Protein AF-A0A7S3XP83-F1 (afdb_monomer)

Nearest PDB structures (foldseek):
  8dgg-assembly1_A  TM=3.188E-01  e=5.715E+00  Mus musculus
  7qyd-assembly1_B  TM=2.711E-01  e=7.475E+00  Bacillus thuringiensis serovar jegathesan
  7qyd-assembly1_A  TM=2.224E-01  e=5.416E+00  Bacillus thuringiensis serovar jegathesan
  3fc0-assembly1_B  TM=2.063E-01  e=4.369E+00  Mus musculus

Solvent-accessible surface area (backbone atoms only — not comparable to full-atom values): 15362 Å² total; per-residue (Å²): 107,56,50,74,54,95,73,68,72,91,65,68,87,57,93,69,51,81,40,68,64,43,79,37,54,46,30,93,85,54,74,32,63,71,41,44,35,36,45,33,49,67,47,51,48,42,31,40,30,39,36,35,35,34,33,20,29,81,61,14,15,37,30,31,48,42,42,58,20,76,35,91,90,60,44,38,63,71,34,33,43,37,38,36,33,59,46,42,78,42,66,54,53,12,55,35,39,78,43,63,77,52,27,43,34,36,38,18,59,63,13,55,79,70,72,37,54,46,8,33,42,32,55,64,49,43,40,53,50,39,98,56,28,43,79,43,55,68,45,38,57,46,12,24,40,20,35,59,88,37,47,65,37,33,38,36,42,25,67,62,29,49,77,85,60,60,85,42,42,36,38,38,34,34,96,50,29,56,44,76,39,64,52,41,82,74,70,71,45,32,36,66,42,64,41,48,44,67,40,61,33,42,38,44,55,87,60,98,71,52,75,78,42,73,41,78,46,77,53,53,69,69,67,57,66,67,68,71,61,96,69,41,78,44,78,43,73,74,71,88,78,68,93,63,82,84,84,44,58,53,97,85,39,79,38,66,65,49,94,50,89,61,76,68,53,90,87,49,63,83,62,46,40,53,82,80,94,124

Foldseek 3Di:
DADDDPADDADDQDPDAPAEQAEFEADPVLPRAQAEHYEAHLYANHEHENYEYERQDDNGEDYEYDGCCVPPVDNRQFQHEHEYENYHYHNGQAHYDYDPVQAHKYFYQPCNRPVAHRKIKGADDQQLCPPQKDFDPRNHNRIIIGHNQFGWWKKWKAPWDDCVCQQWWKWKHFPRGIDTFTFDPPHGTGTIHTGTWPGAIEIETPDLDDIPDIDMDIHDPCVVVVSPDLTDYHYDYDHDDPVDPDFFDDPNHTDDEDPDQDADDSPDPPRHGYDHPD

Radius of gyration: 19.8 Å; Cα contacts (8 Å, |Δi|>4): 683; chains: 1; bounding box: 46×38×57 Å

Mean predicted aligned error: 5.97 Å

Structure (mmCIF, N/CA/C/O backbone):
data_AF-A0A7S3XP83-F1
#
_entry.id   AF-A0A7S3XP83-F1
#
loop_
_atom_site.group_PDB
_atom_site.id
_atom_site.type_symbol
_atom_site.label_atom_id
_atom_site.label_alt_id
_atom_site.label_comp_id
_atom_site.label_asym_id
_atom_site.label_entity_id
_atom_site.label_seq_id
_atom_site.pdbx_PDB_ins_code
_atom_site.Cartn_x
_atom_site.Cartn_y
_atom_site.Cartn_z
_atom_site.occupancy
_atom_site.B_iso_or_equiv
_atom_site.auth_seq_id
_atom_site.auth_comp_id
_atom_site.auth_asym_id
_atom_site.auth_atom_id
_atom_site.pdbx_PDB_model_num
ATOM 1 N N . VAL A 1 1 ? 8.779 10.167 -23.540 1.00 54.81 1 VAL A N 1
ATOM 2 C CA . VAL A 1 1 ? 7.360 10.599 -23.416 1.00 54.81 1 VAL A CA 1
ATOM 3 C C . VAL A 1 1 ? 6.699 9.640 -22.437 1.00 54.81 1 VAL A C 1
ATOM 5 O O . VAL A 1 1 ? 7.144 8.502 -22.391 1.00 54.81 1 VAL A O 1
ATOM 8 N N . GLY A 1 2 ? 5.778 10.105 -21.592 1.00 66.06 2 GLY A N 1
ATOM 9 C CA . GLY A 1 2 ? 5.105 9.268 -20.591 1.00 66.06 2 GLY A CA 1
ATOM 10 C C . GLY A 1 2 ? 3.644 9.050 -20.955 1.00 66.06 2 GLY A C 1
ATOM 11 O O . GLY A 1 2 ? 3.062 9.910 -21.615 1.00 66.06 2 GLY A O 1
ATOM 12 N N . THR A 1 3 ? 3.071 7.928 -20.528 1.00 77.00 3 THR A N 1
ATOM 13 C CA . THR A 1 3 ? 1.630 7.665 -20.654 1.00 77.00 3 THR A CA 1
ATOM 14 C C . THR A 1 3 ? 0.958 7.917 -19.313 1.00 77.00 3 THR A C 1
ATOM 16 O O . THR A 1 3 ? 1.455 7.457 -18.285 1.00 77.00 3 THR A O 1
ATOM 19 N N . PHE A 1 4 ? -0.135 8.677 -19.322 1.00 74.88 4 PHE A N 1
ATOM 20 C CA . PHE A 1 4 ? -0.867 9.080 -18.125 1.00 74.88 4 PHE A CA 1
ATOM 21 C C . PHE A 1 4 ? -2.379 8.996 -18.352 1.00 74.88 4 PHE A C 1
ATOM 23 O O . PHE A 1 4 ? -2.842 8.973 -19.493 1.00 74.88 4 PHE A O 1
ATOM 30 N N . TRP A 1 5 ? -3.135 8.973 -17.258 1.00 70.75 5 TRP A N 1
ATOM 31 C CA . TRP A 1 5 ? -4.592 8.840 -17.258 1.00 70.75 5 TRP A CA 1
ATOM 32 C C . TRP A 1 5 ? -5.260 10.187 -17.020 1.00 70.75 5 TRP A C 1
ATOM 34 O O . TRP A 1 5 ? -4.906 10.884 -16.077 1.00 70.75 5 TRP A O 1
ATOM 44 N N . ILE A 1 6 ? -6.243 10.566 -17.833 1.00 65.38 6 ILE A N 1
ATOM 45 C CA . ILE A 1 6 ? -7.019 11.788 -17.560 1.00 65.38 6 ILE A CA 1
ATOM 46 C C . ILE A 1 6 ? -7.966 11.529 -16.382 1.00 65.38 6 ILE A C 1
ATOM 48 O O . ILE A 1 6 ? -7.987 12.302 -15.429 1.00 65.38 6 ILE A O 1
ATOM 52 N N . LYS A 1 7 ? -8.677 10.401 -16.439 1.00 67.06 7 LYS A N 1
ATOM 53 C CA . LYS A 1 7 ? -9.452 9.775 -15.369 1.00 67.06 7 LYS A CA 1
ATOM 54 C C . LYS A 1 7 ? -9.833 8.386 -15.874 1.00 67.06 7 LYS A C 1
ATOM 56 O O . LYS A 1 7 ? -10.277 8.283 -17.016 1.00 67.06 7 LYS A O 1
ATOM 61 N N . LEU A 1 8 ? -9.601 7.349 -15.082 1.00 66.56 8 LEU A N 1
ATOM 62 C CA . LEU A 1 8 ? -10.150 6.033 -15.382 1.00 66.56 8 LEU A CA 1
ATOM 63 C C . LEU A 1 8 ? -11.512 5.966 -14.690 1.00 66.56 8 LEU A C 1
ATOM 65 O O . LEU A 1 8 ? -11.619 6.341 -13.521 1.00 66.56 8 LEU A O 1
ATOM 69 N N . GLU A 1 9 ? -12.562 5.659 -15.445 1.00 67.38 9 GLU A N 1
ATOM 70 C CA . GLU A 1 9 ? -13.863 5.363 -14.844 1.00 67.38 9 GLU A CA 1
ATOM 71 C C . GLU A 1 9 ? -13.810 3.941 -14.294 1.00 67.38 9 GLU A C 1
ATOM 73 O O . GLU A 1 9 ? -13.088 3.126 -14.854 1.00 67.38 9 GLU A O 1
ATOM 78 N N . LYS A 1 10 ? -14.550 3.698 -13.204 1.00 75.50 10 LYS A N 1
ATOM 79 C CA . LYS A 1 10 ? -14.564 2.454 -12.426 1.00 75.50 10 LYS A CA 1
ATOM 80 C C . LYS A 1 10 ? -14.160 1.222 -13.245 1.00 75.50 10 LYS A C 1
ATOM 82 O O . LYS A 1 10 ? -14.907 0.823 -14.138 1.00 75.50 10 LYS A O 1
ATOM 87 N N . GLU A 1 11 ? -13.053 0.597 -12.873 1.00 80.75 11 GLU A N 1
ATOM 88 C CA . GLU A 1 11 ? -12.614 -0.653 -13.486 1.00 80.75 11 GLU A CA 1
ATOM 89 C C . GLU A 1 11 ? -13.209 -1.877 -12.789 1.00 80.75 11 GLU A C 1
ATOM 91 O O . GLU A 1 11 ? -13.447 -1.891 -11.578 1.00 80.75 11 GLU A O 1
ATOM 96 N N . ASP A 1 12 ? -13.441 -2.930 -13.569 1.00 86.19 12 ASP A N 1
ATOM 97 C CA . ASP A 1 12 ? -13.807 -4.241 -13.043 1.00 86.19 12 ASP A CA 1
ATOM 98 C C . ASP A 1 12 ? -12.542 -5.053 -12.736 1.00 86.19 12 ASP A C 1
ATOM 100 O O . ASP A 1 12 ? -11.525 -4.979 -13.436 1.00 86.19 12 ASP A O 1
ATOM 104 N N . PHE A 1 13 ? -12.601 -5.904 -11.709 1.00 88.19 13 PHE A N 1
ATOM 105 C CA . PHE A 1 13 ? -11.502 -6.819 -11.423 1.00 88.19 13 PHE A CA 1
ATOM 106 C C . PHE A 1 13 ? -11.405 -7.915 -12.490 1.00 88.19 13 PHE A C 1
ATOM 108 O O . PHE A 1 13 ? -12.060 -8.956 -12.416 1.00 88.19 13 PHE A O 1
ATOM 115 N N . LEU A 1 14 ? -10.549 -7.687 -13.486 1.00 89.00 14 LEU A N 1
ATOM 116 C CA . LEU A 1 14 ? -10.306 -8.611 -14.594 1.00 89.00 14 LEU A CA 1
ATOM 117 C C . LEU A 1 14 ? -8.855 -9.100 -14.616 1.00 89.00 14 LEU A C 1
ATOM 119 O O . LEU A 1 14 ? -7.950 -8.447 -14.100 1.00 89.00 14 LEU A O 1
ATOM 123 N N . TRP A 1 15 ? -8.623 -10.261 -15.227 1.00 90.62 15 TRP A N 1
ATOM 124 C CA . TRP A 1 15 ? -7.274 -10.779 -15.516 1.00 90.62 15 TRP A CA 1
ATOM 125 C C . TRP A 1 15 ? -6.783 -10.409 -16.913 1.00 90.62 15 TRP A C 1
ATOM 127 O O . TRP A 1 15 ? -5.687 -10.801 -17.309 1.00 90.62 15 TRP A O 1
ATOM 137 N N . ASP A 1 16 ? -7.572 -9.625 -17.641 1.00 93.06 16 ASP A N 1
ATOM 138 C CA . ASP A 1 16 ? -7.157 -9.039 -18.901 1.00 93.06 16 ASP A CA 1
ATOM 139 C C . ASP A 1 16 ? -6.366 -7.753 -18.618 1.00 93.06 16 ASP A C 1
ATOM 141 O O . ASP A 1 16 ? -6.838 -6.872 -17.894 1.00 93.06 16 ASP A O 1
ATOM 145 N N . PRO A 1 17 ? -5.130 -7.636 -19.126 1.00 93.75 17 PRO A N 1
ATOM 146 C CA . PRO A 1 17 ? -4.312 -6.469 -18.862 1.00 93.75 17 PRO A CA 1
ATOM 147 C C . PRO A 1 17 ? -4.803 -5.256 -19.651 1.00 93.75 17 PRO A C 1
ATOM 149 O O . PRO A 1 17 ? -5.023 -5.319 -20.859 1.00 93.75 17 PRO A O 1
ATOM 152 N N . HIS A 1 18 ? -4.857 -4.116 -18.970 1.00 92.31 18 HIS A N 1
ATOM 153 C CA . HIS A 1 18 ? -5.172 -2.810 -19.543 1.00 92.31 18 HIS A CA 1
ATOM 154 C C . HIS A 1 18 ? -4.060 -2.347 -20.497 1.00 92.31 18 HIS A C 1
ATOM 156 O O . HIS A 1 18 ? -4.316 -1.682 -21.497 1.00 92.31 18 HIS A O 1
ATOM 162 N N . TYR A 1 19 ? -2.810 -2.723 -20.202 1.00 92.19 19 TYR A N 1
ATOM 163 C CA . TYR A 1 19 ? -1.677 -2.585 -21.116 1.00 92.19 19 TYR A CA 1
ATOM 164 C C . TYR A 1 19 ? -1.004 -3.930 -21.328 1.00 92.19 19 TYR A C 1
ATOM 166 O O . TYR A 1 19 ? -0.553 -4.550 -20.370 1.00 92.19 19 TYR A O 1
ATOM 174 N N . LEU A 1 20 ? -0.860 -4.337 -22.588 1.00 96.25 20 LEU A N 1
ATOM 175 C CA . LEU A 1 20 ? -0.229 -5.595 -22.970 1.00 96.25 20 LEU A CA 1
ATOM 176 C C . LEU A 1 20 ? 0.958 -5.346 -23.906 1.00 96.25 20 LEU A C 1
ATOM 178 O O . LEU A 1 20 ? 0.801 -4.725 -24.954 1.00 96.25 20 LEU A O 1
ATOM 182 N N . ASN A 1 21 ? 2.130 -5.886 -23.563 1.00 96.94 21 ASN A N 1
ATOM 183 C CA . ASN A 1 21 ? 3.339 -5.875 -24.400 1.00 96.94 21 ASN A CA 1
ATOM 184 C C . ASN A 1 21 ? 3.801 -4.466 -24.835 1.00 96.94 21 ASN A C 1
ATOM 186 O O . ASN A 1 21 ? 4.271 -4.269 -25.957 1.00 96.94 21 ASN A O 1
ATOM 190 N N . GLY A 1 22 ? 3.656 -3.472 -23.953 1.00 95.19 22 GLY A N 1
ATOM 191 C CA . GLY A 1 22 ? 4.052 -2.088 -24.221 1.00 95.19 22 GLY A CA 1
ATOM 192 C C . GLY A 1 22 ? 5.568 -1.865 -24.166 1.00 95.19 22 GLY A C 1
ATOM 193 O O . GLY A 1 22 ? 6.258 -2.434 -23.320 1.00 95.19 22 GLY A O 1
ATOM 194 N N . LEU A 1 23 ? 6.085 -0.988 -25.031 1.00 95.06 23 LEU A N 1
ATOM 195 C CA . LEU A 1 23 ? 7.466 -0.497 -24.988 1.00 95.06 23 LEU A CA 1
ATOM 196 C C . LEU A 1 23 ? 7.477 0.998 -24.655 1.00 95.06 23 LEU A C 1
ATOM 198 O O . LEU A 1 23 ? 6.989 1.822 -25.427 1.00 95.06 23 LEU A O 1
ATOM 202 N N . PHE A 1 24 ? 8.096 1.343 -23.533 1.00 93.56 24 PHE A N 1
ATOM 203 C CA . PHE A 1 24 ? 8.250 2.705 -23.044 1.00 93.56 24 PHE A CA 1
ATOM 204 C C . PHE A 1 24 ? 9.721 3.102 -23.139 1.00 93.56 24 PHE A C 1
ATOM 206 O O . PHE A 1 24 ? 10.596 2.456 -22.557 1.00 93.56 24 PHE A O 1
ATOM 213 N N . VAL A 1 25 ? 10.002 4.164 -23.892 1.00 91.75 25 VAL A N 1
ATOM 214 C CA . VAL A 1 25 ? 11.367 4.640 -24.143 1.00 91.75 25 VAL A CA 1
ATOM 215 C C . VAL A 1 25 ? 11.538 6.034 -23.539 1.00 91.75 25 VAL A C 1
ATOM 217 O O . VAL A 1 25 ? 10.859 6.997 -23.920 1.00 91.75 25 VAL A O 1
ATOM 220 N N . GLY A 1 26 ? 12.441 6.118 -22.563 1.00 87.69 26 GLY A N 1
ATOM 221 C CA . GLY A 1 26 ? 12.925 7.348 -21.952 1.00 87.69 26 GLY A CA 1
ATOM 222 C C . GLY A 1 26 ? 13.945 8.065 -22.841 1.00 87.69 26 GLY A C 1
ATOM 223 O O . GLY A 1 26 ? 13.931 7.913 -24.063 1.00 87.69 26 GLY A O 1
ATOM 224 N N . SER A 1 27 ? 14.809 8.902 -22.258 1.00 82.00 27 SER A N 1
ATOM 225 C CA . SER A 1 27 ? 15.743 9.688 -23.078 1.00 82.00 27 SER A CA 1
ATOM 226 C C . SER A 1 27 ? 17.009 8.915 -23.410 1.00 82.00 27 SER A C 1
ATOM 228 O O . SER A 1 27 ? 17.672 8.393 -22.520 1.00 82.00 27 SER A O 1
ATOM 230 N N . LEU A 1 28 ? 17.391 8.914 -24.687 1.00 74.06 28 LEU A N 1
ATOM 231 C CA . LEU A 1 28 ? 18.625 8.279 -25.160 1.00 74.06 28 LEU A CA 1
ATOM 232 C C . LEU A 1 28 ? 19.893 9.016 -24.696 1.00 74.06 28 LEU A C 1
ATOM 234 O O . LEU A 1 28 ? 20.951 8.405 -24.605 1.00 74.06 28 LEU A O 1
ATOM 238 N N . ASP A 1 29 ? 19.786 10.313 -24.400 1.00 74.88 29 ASP A N 1
ATOM 239 C CA . ASP A 1 29 ? 20.888 11.173 -23.946 1.00 74.88 29 ASP A CA 1
ATOM 240 C C . ASP A 1 29 ? 20.933 11.358 -22.414 1.00 74.88 29 ASP A C 1
ATOM 242 O O . ASP A 1 29 ? 21.738 12.134 -21.907 1.00 74.88 29 ASP A O 1
ATOM 246 N N . GLY A 1 30 ? 20.052 10.677 -21.667 1.00 62.62 30 GLY A N 1
ATOM 247 C CA . GLY A 1 30 ? 19.950 10.802 -20.208 1.00 62.62 30 GLY A CA 1
ATOM 248 C C . GLY A 1 30 ? 19.277 12.086 -19.699 1.00 62.62 30 GLY A C 1
ATOM 249 O O . GLY A 1 30 ? 19.221 12.301 -18.492 1.00 62.62 30 GLY A O 1
ATOM 250 N N . SER A 1 31 ? 18.716 12.930 -20.574 1.00 65.81 31 SER A N 1
ATOM 251 C CA . SER A 1 31 ? 18.088 14.210 -20.196 1.00 65.81 31 SER A CA 1
ATOM 252 C C . SER A 1 31 ? 16.620 14.115 -19.745 1.00 65.81 31 SER A C 1
ATOM 254 O O . SER A 1 31 ? 15.974 15.144 -19.543 1.00 65.81 31 SER A O 1
ATOM 256 N N . ALA A 1 32 ? 16.058 12.910 -19.564 1.00 61.44 32 ALA A N 1
ATOM 257 C CA . ALA A 1 32 ? 14.657 12.694 -19.159 1.00 61.44 32 ALA A CA 1
ATOM 258 C C . ALA A 1 32 ? 14.389 13.036 -17.679 1.00 61.44 32 ALA A C 1
ATOM 260 O O . ALA A 1 32 ? 13.760 12.266 -16.954 1.00 61.44 32 ALA A O 1
ATOM 261 N N . THR A 1 33 ? 14.820 14.207 -17.220 1.00 65.06 33 THR A N 1
ATOM 262 C CA . THR A 1 33 ? 14.593 14.655 -15.849 1.00 65.06 33 THR A CA 1
ATOM 263 C C . THR A 1 33 ? 13.095 14.703 -15.533 1.00 65.06 33 THR A C 1
ATOM 265 O O . THR A 1 33 ? 12.281 15.210 -16.306 1.00 65.06 33 THR A O 1
ATOM 268 N N . GLY A 1 34 ? 12.713 14.098 -14.407 1.00 67.56 34 GLY A N 1
ATOM 269 C CA . GLY A 1 34 ? 11.347 14.107 -13.883 1.00 67.56 34 GLY A CA 1
ATOM 270 C C . GLY A 1 34 ? 10.290 13.350 -14.697 1.00 67.56 34 GLY A C 1
ATOM 271 O O . GLY A 1 34 ? 9.114 13.447 -14.354 1.00 67.56 34 GLY A O 1
ATOM 272 N N . ARG A 1 35 ? 10.654 12.604 -15.751 1.00 86.12 35 ARG A N 1
ATOM 273 C CA . ARG A 1 35 ? 9.676 11.881 -16.583 1.00 86.12 35 ARG A CA 1
ATOM 274 C C . ARG A 1 35 ? 9.322 10.515 -16.000 1.00 86.12 35 ARG A C 1
ATOM 276 O O . ARG A 1 35 ? 10.200 9.791 -15.541 1.00 86.12 35 ARG A O 1
ATOM 283 N N . ILE A 1 36 ? 8.050 10.148 -16.099 1.00 91.00 36 ILE A N 1
ATOM 284 C CA . ILE A 1 36 ? 7.531 8.823 -15.742 1.00 91.00 36 ILE A CA 1
ATOM 285 C C . ILE A 1 36 ? 7.135 8.089 -17.021 1.00 91.00 36 ILE A C 1
ATOM 287 O O . ILE A 1 36 ? 6.610 8.712 -17.948 1.00 91.00 36 ILE A O 1
ATOM 291 N N . GLY A 1 37 ? 7.456 6.800 -17.118 1.00 92.81 37 GLY A N 1
ATOM 292 C CA . GLY A 1 37 ? 7.130 5.993 -18.292 1.00 92.81 37 GLY A CA 1
ATOM 293 C C . GLY A 1 37 ? 5.648 5.682 -18.372 1.00 92.81 37 GLY A C 1
ATOM 294 O O . GLY A 1 37 ? 4.996 6.018 -19.364 1.00 92.81 37 GLY A O 1
ATOM 295 N N . LEU A 1 38 ? 5.130 5.111 -17.295 1.00 93.69 38 LEU A N 1
ATOM 296 C CA . LEU A 1 38 ? 3.730 4.773 -17.143 1.00 93.69 38 LEU A CA 1
ATOM 297 C C . LEU A 1 38 ? 3.255 5.170 -15.749 1.00 93.69 38 LEU A C 1
ATOM 299 O O . LEU A 1 38 ? 3.878 4.829 -14.743 1.00 93.69 38 LEU A O 1
ATOM 303 N N . TRP A 1 39 ? 2.148 5.894 -15.723 1.00 91.25 39 TRP A N 1
ATOM 304 C CA . TRP A 1 39 ? 1.438 6.212 -14.500 1.00 91.25 39 TRP A CA 1
ATOM 305 C C . TRP A 1 39 ? 0.345 5.184 -14.208 1.00 91.25 39 TRP A C 1
ATOM 307 O O . TRP A 1 39 ? -0.342 4.745 -15.128 1.00 91.25 39 TRP A O 1
ATOM 317 N N . GLY A 1 40 ? 0.141 4.863 -12.934 1.00 89.81 40 GLY A N 1
ATOM 318 C CA . GLY A 1 40 ? -1.056 4.193 -12.435 1.00 89.81 40 GLY A CA 1
ATOM 319 C C . GLY A 1 40 ? -2.269 5.138 -12.448 1.00 89.81 40 GLY A C 1
ATOM 320 O O . GLY A 1 40 ? -2.100 6.356 -12.284 1.00 89.81 40 GLY A O 1
ATOM 321 N N . PRO A 1 41 ? -3.479 4.618 -12.706 1.00 89.00 41 PRO A N 1
ATOM 322 C CA . PRO A 1 41 ? -4.713 5.399 -12.665 1.00 89.00 41 PRO A CA 1
ATOM 323 C C . PRO A 1 41 ? -5.149 5.680 -11.222 1.00 89.00 41 PRO A C 1
ATOM 325 O O . PRO A 1 41 ? -4.653 5.070 -10.288 1.00 89.00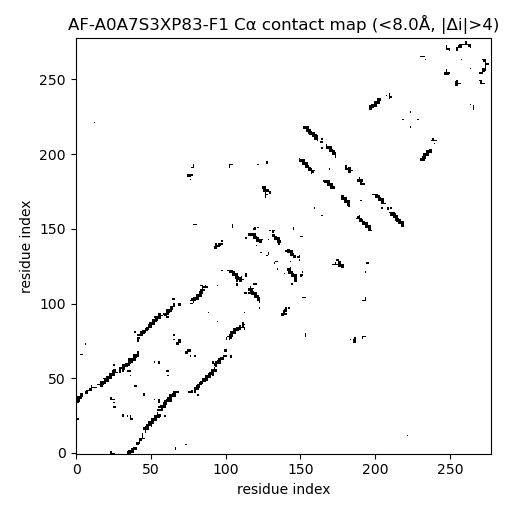 41 PRO A O 1
ATOM 328 N N . GLN A 1 42 ? -6.121 6.568 -11.034 1.00 86.69 42 GLN A N 1
ATOM 329 C CA . GLN A 1 42 ? -6.726 6.831 -9.720 1.00 86.69 42 GLN A CA 1
ATOM 330 C C . GLN A 1 42 ? -7.776 5.772 -9.339 1.00 86.69 42 GLN A C 1
ATOM 332 O O . GLN A 1 42 ? -8.837 6.121 -8.832 1.00 86.69 42 GLN A O 1
ATOM 337 N N . ASP A 1 43 ? -7.562 4.506 -9.685 1.00 87.12 43 ASP A N 1
ATOM 338 C CA . ASP A 1 43 ? -8.578 3.474 -9.482 1.00 87.12 43 ASP A CA 1
ATOM 339 C C . ASP A 1 43 ? -7.970 2.104 -9.192 1.00 87.12 43 ASP A C 1
ATOM 341 O O . ASP A 1 43 ? -6.804 1.838 -9.505 1.00 87.12 43 ASP A O 1
ATOM 345 N N . GLU A 1 44 ? -8.767 1.265 -8.539 1.00 89.50 44 GLU A N 1
ATOM 346 C CA . GLU A 1 44 ? -8.417 -0.106 -8.197 1.00 89.50 44 GLU A CA 1
ATOM 347 C C . GLU A 1 44 ? -8.325 -0.992 -9.445 1.00 89.50 44 GLU A C 1
ATOM 349 O O . GLU A 1 44 ? -8.740 -0.644 -10.548 1.00 89.50 44 GLU A O 1
ATOM 354 N N . PHE A 1 45 ? -7.742 -2.174 -9.264 1.00 92.12 45 PHE A N 1
ATOM 355 C CA . PHE A 1 45 ? -7.745 -3.260 -10.250 1.00 92.12 45 PHE A CA 1
ATOM 356 C C . PHE A 1 45 ? -6.987 -3.007 -11.556 1.00 92.12 45 PHE A C 1
ATOM 358 O O . PHE A 1 45 ? -6.963 -3.890 -12.419 1.00 92.12 45 PHE A O 1
ATOM 365 N N . TYR A 1 46 ? -6.273 -1.893 -11.693 1.00 93.12 46 TYR A N 1
ATOM 366 C CA . TYR A 1 46 ? -5.388 -1.691 -12.832 1.00 93.12 46 TYR A CA 1
ATOM 367 C C . TYR A 1 46 ? -4.406 -2.861 -13.003 1.00 93.12 46 TYR A C 1
ATOM 369 O O . TYR A 1 46 ? -3.837 -3.367 -12.032 1.00 93.12 46 TYR A O 1
ATOM 377 N N . TYR A 1 47 ? -4.195 -3.291 -14.250 1.00 94.94 47 TYR A N 1
ATOM 378 C CA . TYR A 1 47 ? -3.289 -4.390 -14.579 1.00 94.94 47 TYR A CA 1
ATOM 379 C C . TYR A 1 47 ? -2.461 -4.096 -15.835 1.00 94.94 47 TYR A C 1
ATOM 381 O O . TYR A 1 47 ? -3.016 -3.905 -16.919 1.00 94.94 47 TYR A O 1
ATOM 389 N N . GLY A 1 48 ? -1.132 -4.087 -15.705 1.00 96.00 48 GLY A N 1
ATOM 390 C CA . GLY A 1 48 ? -0.185 -3.963 -16.816 1.00 96.00 48 GLY A CA 1
ATOM 391 C C . GLY A 1 48 ? 0.678 -5.214 -16.994 1.00 96.00 48 GLY A C 1
ATOM 392 O O . GLY A 1 48 ? 1.261 -5.712 -16.041 1.00 96.00 48 GLY A O 1
ATOM 393 N N . SER A 1 49 ? 0.816 -5.703 -18.224 1.00 98.19 49 SER A N 1
ATOM 394 C CA . SER A 1 49 ? 1.451 -6.990 -18.509 1.00 98.19 49 SER A CA 1
ATOM 395 C C . SER A 1 49 ? 2.435 -6.917 -19.675 1.00 98.19 49 SER A C 1
ATOM 397 O O . SER A 1 49 ? 2.124 -6.398 -20.750 1.00 98.19 49 SER A O 1
ATOM 399 N N . GLY A 1 50 ? 3.639 -7.463 -19.501 1.00 98.06 50 GLY A N 1
ATOM 400 C CA . GLY A 1 50 ? 4.635 -7.544 -20.578 1.00 98.06 50 GLY A CA 1
ATOM 401 C C . GLY A 1 50 ? 5.294 -6.205 -20.925 1.00 98.06 50 GLY A C 1
ATOM 402 O O . GLY A 1 50 ? 5.702 -5.993 -22.068 1.00 98.06 50 GLY A O 1
ATOM 403 N N . LEU A 1 51 ? 5.360 -5.272 -19.975 1.00 98.12 51 LEU A N 1
ATOM 404 C CA . LEU A 1 51 ? 5.814 -3.904 -20.232 1.00 98.12 51 LEU A CA 1
ATOM 405 C C . LEU A 1 51 ? 7.341 -3.796 -20.171 1.00 98.12 51 LEU A C 1
ATOM 407 O O . LEU A 1 51 ? 7.981 -4.249 -19.224 1.00 98.12 51 LEU A O 1
ATOM 411 N N . THR A 1 52 ? 7.939 -3.161 -21.177 1.00 97.94 52 THR A N 1
ATOM 412 C CA . THR A 1 52 ? 9.388 -2.943 -21.263 1.00 97.94 52 THR A CA 1
ATOM 413 C C . THR A 1 52 ? 9.716 -1.462 -21.135 1.00 97.94 52 THR A C 1
ATOM 415 O O . THR A 1 52 ? 9.230 -0.652 -21.920 1.00 97.94 52 THR A O 1
ATOM 418 N N . PHE A 1 53 ? 10.588 -1.114 -20.191 1.00 96.56 5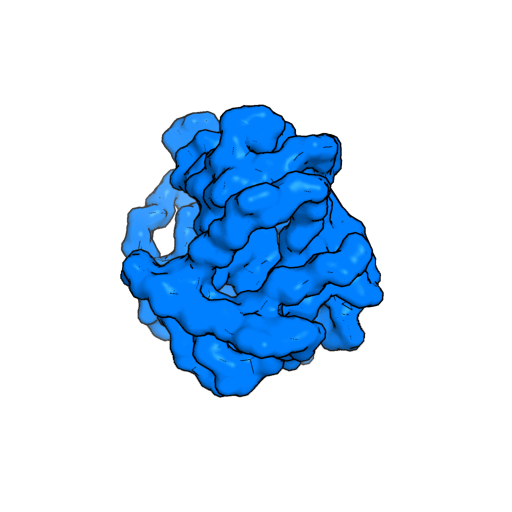3 PHE A N 1
ATOM 419 C CA . PHE A 1 53 ? 11.062 0.247 -19.946 1.00 96.56 53 PHE A CA 1
ATOM 420 C C . PHE A 1 53 ? 12.540 0.369 -20.300 1.00 96.56 53 PHE A C 1
ATOM 422 O O . PHE A 1 53 ? 13.368 -0.402 -19.809 1.00 96.56 53 PHE A O 1
ATOM 429 N N . VAL A 1 54 ? 12.875 1.349 -21.140 1.00 94.69 54 VAL A N 1
ATOM 430 C CA . VAL A 1 54 ? 14.234 1.559 -21.652 1.00 94.69 54 VAL A CA 1
ATOM 431 C C . VAL A 1 54 ? 14.682 2.998 -21.409 1.00 94.69 54 VAL A C 1
ATOM 433 O O . VAL A 1 54 ? 13.978 3.922 -21.804 1.00 94.69 54 VAL A O 1
ATOM 436 N N . ASN A 1 55 ? 15.868 3.198 -20.827 1.00 93.00 55 ASN A N 1
ATOM 437 C CA . ASN A 1 55 ? 16.518 4.507 -20.643 1.00 93.00 55 ASN A CA 1
ATOM 438 C C . ASN A 1 55 ? 15.746 5.501 -19.748 1.00 93.00 55 ASN A C 1
ATOM 440 O O . ASN A 1 55 ? 15.561 6.670 -20.099 1.00 93.00 55 ASN A O 1
ATOM 444 N N . TYR A 1 56 ? 15.311 5.044 -18.571 1.00 92.44 56 TYR A N 1
ATOM 445 C CA . TYR A 1 56 ? 14.756 5.901 -17.512 1.00 92.44 56 TYR A CA 1
ATOM 446 C C . TYR A 1 56 ? 15.813 6.140 -16.430 1.00 92.44 56 TYR A C 1
ATOM 448 O O . TYR A 1 56 ? 15.828 5.463 -15.402 1.00 92.44 56 TYR A O 1
ATOM 456 N N . THR A 1 57 ? 16.707 7.095 -16.680 1.00 89.88 57 THR A N 1
ATOM 457 C CA . THR A 1 57 ? 17.864 7.402 -15.824 1.00 89.88 57 THR A CA 1
ATOM 458 C C . THR A 1 57 ? 17.749 8.758 -15.120 1.00 89.88 57 THR A C 1
ATOM 460 O O . THR A 1 57 ? 16.873 9.577 -15.424 1.00 89.88 57 THR A O 1
ATOM 463 N N . GLY A 1 58 ? 18.621 9.001 -14.141 1.00 87.25 58 GLY A N 1
ATOM 464 C CA . GLY A 1 58 ? 18.647 10.231 -13.354 1.00 87.25 58 GLY A CA 1
ATOM 465 C C . GLY A 1 58 ? 17.385 10.391 -12.504 1.00 87.25 58 GLY A C 1
ATOM 466 O O . GLY A 1 58 ? 17.060 9.537 -11.687 1.00 87.25 58 GLY A O 1
ATOM 467 N N . SER A 1 59 ? 16.652 11.494 -12.689 1.00 86.50 59 SER A N 1
ATOM 468 C CA . SER A 1 59 ? 15.395 11.748 -11.967 1.00 86.50 59 SER A CA 1
ATOM 469 C C . SER A 1 59 ? 14.143 11.225 -12.684 1.00 86.50 59 SER A C 1
ATOM 471 O O . SER A 1 59 ? 13.027 11.560 -12.277 1.00 86.50 59 SER A O 1
ATOM 473 N N . ALA A 1 60 ? 14.292 10.416 -13.737 1.00 90.88 60 ALA A N 1
ATOM 474 C CA . ALA A 1 60 ? 13.182 9.708 -14.375 1.00 90.88 60 ALA A CA 1
ATOM 475 C C . ALA A 1 60 ? 12.681 8.534 -13.509 1.00 90.88 60 ALA A C 1
ATOM 477 O O . ALA A 1 60 ? 13.277 8.193 -12.484 1.00 90.88 60 ALA A O 1
ATOM 478 N N . SER A 1 61 ? 11.569 7.909 -13.891 1.00 93.81 61 SER A N 1
ATOM 479 C CA . SER A 1 61 ? 11.165 6.605 -13.361 1.00 93.81 61 SER A CA 1
ATOM 480 C C . SER A 1 61 ? 10.364 5.807 -14.383 1.00 93.81 61 SER A C 1
ATOM 482 O O . SER A 1 61 ? 9.673 6.390 -15.218 1.00 93.81 61 SER A O 1
ATOM 484 N N . ALA A 1 62 ? 10.463 4.480 -14.339 1.00 95.75 62 ALA A N 1
ATOM 485 C CA . ALA A 1 62 ? 9.669 3.614 -15.203 1.00 95.75 62 ALA A CA 1
ATOM 486 C C . ALA A 1 62 ? 8.176 3.685 -14.846 1.00 95.75 62 ALA A C 1
ATOM 488 O O . ALA A 1 62 ? 7.357 4.022 -15.703 1.00 95.75 62 ALA A O 1
ATOM 489 N N . LEU A 1 63 ? 7.851 3.435 -13.578 1.00 95.75 63 LEU A N 1
ATOM 490 C CA . LEU A 1 63 ? 6.495 3.410 -13.046 1.00 95.75 63 LEU A CA 1
ATOM 491 C C . LEU A 1 63 ? 6.319 4.489 -11.975 1.00 95.75 63 LEU A C 1
ATOM 493 O O . LEU A 1 63 ? 7.239 4.798 -11.218 1.00 95.75 63 LEU A O 1
ATOM 497 N N . ALA A 1 64 ? 5.118 5.030 -11.884 1.00 93.62 64 ALA A N 1
ATOM 498 C CA . ALA A 1 64 ? 4.647 5.747 -10.709 1.00 93.62 64 ALA A CA 1
ATOM 499 C C . ALA A 1 64 ? 3.151 5.507 -10.569 1.00 93.62 64 ALA A C 1
ATOM 501 O O . ALA A 1 64 ? 2.490 5.160 -11.547 1.00 93.62 64 ALA A O 1
ATOM 502 N N . GLY A 1 65 ? 2.622 5.707 -9.376 1.00 89.00 65 GLY A N 1
ATOM 503 C CA . GLY A 1 65 ? 1.200 5.556 -9.114 1.00 89.00 65 GLY A CA 1
ATOM 504 C C . GLY A 1 65 ? 0.454 6.878 -9.015 1.00 89.00 65 GLY A C 1
ATOM 505 O O . GLY A 1 65 ? 1.055 7.952 -9.124 1.00 89.00 65 GLY A O 1
ATOM 506 N N . CYS A 1 66 ? -0.859 6.769 -8.834 1.00 80.12 66 CYS A N 1
ATOM 507 C CA . CYS A 1 66 ? -1.747 7.855 -8.448 1.00 80.12 66 CYS A CA 1
ATOM 508 C C . CYS A 1 66 ? -1.645 9.122 -9.325 1.00 80.12 66 CYS A C 1
ATOM 510 O O . CYS A 1 66 ? -1.372 10.234 -8.849 1.00 80.12 66 CYS A O 1
ATOM 512 N N . ASN A 1 67 ? -1.855 8.987 -10.643 1.00 82.88 67 ASN A N 1
ATOM 513 C CA . ASN A 1 67 ? -1.806 10.150 -11.533 1.00 82.88 67 ASN A CA 1
ATOM 514 C C . ASN A 1 67 ? -2.834 11.215 -11.128 1.00 82.88 67 ASN A C 1
ATOM 516 O O . ASN A 1 67 ? -4.014 10.912 -11.025 1.00 82.88 67 ASN A O 1
ATOM 520 N N . ASN A 1 68 ? -2.427 12.479 -10.974 1.00 78.69 68 ASN A N 1
ATOM 521 C CA . ASN A 1 68 ? -3.304 13.598 -10.588 1.00 78.69 68 ASN A CA 1
ATOM 522 C C . ASN A 1 68 ? -4.059 13.433 -9.252 1.00 78.69 68 ASN A C 1
ATOM 524 O O . ASN A 1 68 ? -4.991 14.197 -8.994 1.00 78.69 68 ASN A O 1
ATOM 528 N N . CYS A 1 69 ? -3.653 12.512 -8.376 1.00 78.62 69 CYS A N 1
ATOM 529 C CA . CYS A 1 69 ? -4.297 12.330 -7.070 1.00 78.62 69 CYS A CA 1
ATOM 530 C C . CYS A 1 69 ? -4.208 13.567 -6.164 1.00 78.62 69 CYS A C 1
ATOM 532 O O . CYS A 1 69 ? -5.069 13.797 -5.320 1.00 78.62 69 CYS A O 1
ATOM 534 N N . ALA A 1 70 ? -3.202 14.417 -6.397 1.00 74.81 70 ALA A N 1
ATOM 535 C CA . ALA A 1 70 ? -3.036 15.722 -5.755 1.00 74.81 70 ALA A CA 1
ATOM 536 C C . ALA A 1 70 ? -3.822 16.872 -6.408 1.00 74.81 70 ALA A C 1
ATOM 538 O O . ALA A 1 70 ? -3.714 18.015 -5.964 1.00 74.81 70 ALA A O 1
ATOM 539 N N . SER A 1 71 ? -4.567 16.622 -7.488 1.00 78.19 71 SER A N 1
ATOM 540 C CA . SER A 1 71 ? -5.291 17.686 -8.186 1.00 78.19 71 SER A CA 1
ATOM 541 C C . SER A 1 71 ? -6.506 18.149 -7.381 1.00 78.19 71 SER A C 1
ATOM 543 O O . SER A 1 71 ? -7.179 17.355 -6.735 1.00 78.19 71 SER A O 1
ATOM 545 N N . PHE A 1 72 ? -6.825 19.445 -7.428 1.00 73.06 72 PHE A N 1
ATOM 546 C CA . PHE A 1 72 ? -8.021 19.966 -6.759 1.00 73.06 72 PHE A CA 1
ATOM 547 C C . PHE A 1 72 ? -9.326 19.552 -7.451 1.00 73.06 72 PHE A C 1
ATOM 549 O O . PHE A 1 72 ? -10.350 19.466 -6.773 1.00 73.06 72 PHE A O 1
ATOM 556 N N . GLU A 1 73 ? -9.276 19.319 -8.767 1.00 72.00 73 GLU A N 1
ATOM 557 C CA . GLU A 1 73 ? -10.429 19.029 -9.634 1.00 72.00 73 GLU A CA 1
ATOM 558 C C . GLU A 1 73 ? -10.822 17.545 -9.627 1.00 72.00 73 GLU A C 1
ATOM 560 O O . GLU A 1 73 ? -12.002 17.210 -9.739 1.00 72.00 73 GLU A O 1
ATOM 565 N N . HIS A 1 74 ? -9.842 16.648 -9.488 1.00 71.12 74 HIS A N 1
ATOM 566 C CA . HIS A 1 74 ? -10.015 15.1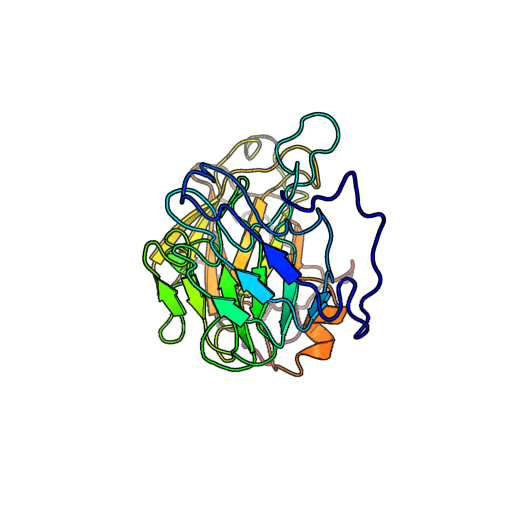94 -9.529 1.00 71.12 74 HIS A CA 1
ATOM 567 C C . HIS A 1 74 ? -9.239 14.549 -8.374 1.00 71.12 74 HIS A C 1
ATOM 569 O O . HIS A 1 74 ? -8.414 13.661 -8.580 1.00 71.12 74 HIS A O 1
ATOM 575 N N . LYS A 1 75 ? -9.441 15.073 -7.158 1.00 73.94 75 LYS A N 1
ATOM 576 C CA . LYS A 1 75 ? -8.782 14.583 -5.944 1.00 73.94 75 LYS A CA 1
ATOM 577 C C . LYS A 1 75 ? -9.342 13.200 -5.605 1.00 73.94 75 LYS A C 1
ATOM 579 O O . LYS A 1 75 ? -10.497 13.086 -5.212 1.00 73.94 75 LYS A O 1
ATOM 584 N N . ASN A 1 76 ? -8.525 12.175 -5.790 1.00 78.12 76 ASN A N 1
ATOM 585 C CA . ASN A 1 76 ? -8.778 10.799 -5.378 1.00 78.12 76 ASN A CA 1
ATOM 586 C C . ASN A 1 76 ? -7.455 10.309 -4.800 1.00 78.12 76 ASN A C 1
ATOM 588 O O . ASN A 1 76 ? -6.447 10.341 -5.494 1.00 78.12 76 ASN A O 1
ATOM 592 N N . GLN A 1 77 ? -7.420 10.021 -3.508 1.00 73.31 77 GLN A N 1
ATOM 593 C CA . GLN A 1 77 ? -6.183 9.950 -2.725 1.00 73.31 77 GLN A CA 1
ATOM 594 C C . GLN A 1 77 ? -5.913 8.540 -2.210 1.00 73.31 77 GLN A C 1
ATOM 596 O O . GLN A 1 77 ? -5.087 8.328 -1.318 1.00 73.31 77 GLN A O 1
ATOM 601 N N . GLY A 1 78 ? -6.640 7.573 -2.755 1.00 72.69 78 GLY A N 1
ATOM 602 C CA . GLY A 1 78 ? -6.628 6.226 -2.252 1.00 72.69 78 GLY A CA 1
ATOM 603 C C . GLY A 1 78 ? -5.356 5.461 -2.580 1.00 72.69 78 GLY A C 1
ATOM 604 O O . GLY A 1 78 ? -4.701 5.678 -3.586 1.00 72.69 78 GLY A O 1
ATOM 605 N N . GLY A 1 79 ? -5.025 4.517 -1.711 1.00 85.69 79 GLY A N 1
ATOM 606 C CA . GLY A 1 79 ? -3.957 3.547 -1.889 1.00 85.69 79 GLY A CA 1
ATOM 607 C C . GLY A 1 79 ? -4.437 2.380 -2.720 1.00 85.69 79 GLY A C 1
ATOM 608 O O . GLY A 1 79 ? -4.719 1.313 -2.175 1.00 85.69 79 GLY A O 1
ATOM 609 N N . GLN A 1 80 ? -4.591 2.632 -4.018 1.00 90.19 80 GLN A N 1
ATOM 610 C CA . GLN A 1 80 ? -5.096 1.640 -4.957 1.00 90.19 80 GLN A CA 1
ATOM 611 C C . GLN A 1 80 ? -4.075 0.529 -5.197 1.00 90.19 80 GLN A C 1
ATOM 613 O O . GLN A 1 80 ? -2.863 0.738 -5.088 1.00 90.19 80 GLN A O 1
ATOM 618 N N . THR A 1 81 ? -4.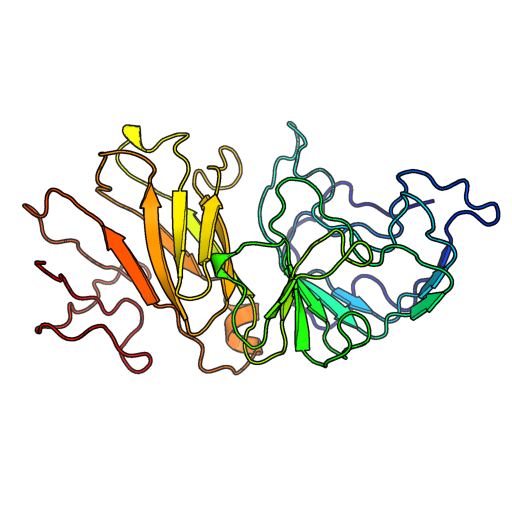567 -0.655 -5.553 1.00 94.38 81 THR A N 1
ATOM 619 C CA . THR A 1 81 ? -3.737 -1.815 -5.862 1.00 94.38 81 THR A CA 1
ATOM 620 C C . THR A 1 81 ? -3.553 -1.970 -7.369 1.00 94.38 81 THR A C 1
ATOM 622 O O . THR A 1 81 ? -4.477 -2.322 -8.103 1.00 94.38 81 THR A O 1
ATOM 625 N N . TYR A 1 82 ? -2.325 -1.771 -7.840 1.00 94.69 82 TYR A N 1
ATOM 626 C CA . TYR A 1 82 ? -1.937 -1.965 -9.234 1.00 94.69 82 TYR A CA 1
ATOM 627 C C . TYR A 1 82 ? -1.229 -3.297 -9.419 1.00 94.69 82 TYR A C 1
ATOM 629 O O . TYR A 1 82 ? -0.259 -3.592 -8.726 1.00 94.69 82 TYR A O 1
ATOM 637 N N . ARG A 1 83 ? -1.659 -4.079 -10.402 1.00 96.12 83 ARG A N 1
ATOM 638 C CA . ARG A 1 83 ? -1.069 -5.378 -10.725 1.00 96.12 83 ARG A CA 1
ATOM 639 C C . ARG A 1 83 ? -0.104 -5.247 -11.891 1.00 96.12 83 ARG A C 1
ATOM 641 O O . ARG A 1 83 ? -0.401 -4.566 -12.876 1.00 96.12 83 ARG A O 1
ATOM 648 N N . TYR A 1 84 ? 1.023 -5.944 -11.808 1.00 97.75 84 TYR A N 1
ATOM 649 C CA . TYR A 1 84 ? 1.966 -6.048 -12.912 1.00 97.75 84 TYR A CA 1
ATOM 650 C C . TYR A 1 84 ? 2.544 -7.451 -13.055 1.00 97.75 84 TYR A C 1
ATOM 652 O O . TYR A 1 84 ? 2.767 -8.141 -12.064 1.00 97.75 84 TYR A O 1
ATOM 660 N N . ASP A 1 85 ? 2.827 -7.845 -14.294 1.00 98.31 85 ASP A N 1
ATOM 661 C CA . ASP A 1 85 ? 3.641 -9.020 -14.600 1.00 98.31 85 ASP A CA 1
ATOM 662 C C . ASP A 1 85 ? 4.522 -8.782 -15.841 1.00 98.31 85 ASP A C 1
ATOM 664 O O . ASP A 1 85 ? 4.341 -7.831 -16.619 1.00 98.31 85 ASP A O 1
ATOM 668 N N . ARG A 1 86 ? 5.494 -9.673 -16.042 1.00 98.25 86 ARG A N 1
ATOM 669 C CA . ARG A 1 86 ? 6.350 -9.754 -17.231 1.00 98.25 86 ARG A CA 1
ATOM 670 C C . ARG A 1 86 ? 7.068 -8.439 -17.550 1.00 98.25 86 ARG A C 1
ATOM 672 O O . ARG A 1 86 ? 7.293 -8.113 -18.720 1.00 98.25 86 ARG A O 1
ATOM 679 N N . LEU A 1 87 ? 7.444 -7.687 -16.517 1.00 98.62 87 LEU A N 1
ATOM 680 C CA . LEU A 1 87 ? 8.148 -6.420 -16.655 1.00 98.62 87 LEU A CA 1
ATOM 681 C C . LEU A 1 87 ? 9.599 -6.627 -17.097 1.00 98.62 87 LEU A C 1
ATOM 683 O O . LEU A 1 87 ? 10.275 -7.584 -16.713 1.00 98.62 87 LEU A O 1
ATOM 687 N N . LYS A 1 88 ? 10.110 -5.690 -17.897 1.00 98.44 88 LYS A N 1
ATOM 688 C CA . LYS A 1 88 ? 11.516 -5.652 -18.316 1.00 98.44 88 LYS A CA 1
ATOM 689 C C . LYS A 1 88 ? 12.079 -4.249 -18.162 1.00 98.44 88 LYS A C 1
ATOM 691 O O . LYS A 1 88 ? 11.475 -3.279 -18.610 1.00 98.44 88 LYS A O 1
ATOM 696 N N . PHE A 1 89 ? 13.274 -4.154 -17.589 1.00 97.69 89 PHE A N 1
ATOM 697 C CA . PHE A 1 89 ? 13.961 -2.887 -17.350 1.00 97.69 89 PHE A CA 1
ATOM 698 C C . PHE A 1 89 ? 15.338 -2.906 -18.010 1.00 97.69 89 PHE A C 1
ATOM 700 O O . PHE A 1 89 ? 16.164 -3.765 -17.706 1.00 97.69 89 PHE A O 1
ATOM 707 N N . VAL A 1 90 ? 15.594 -1.951 -18.903 1.00 96.12 90 VAL A N 1
ATOM 708 C CA . VAL A 1 90 ? 16.878 -1.777 -19.592 1.00 96.12 90 VAL A CA 1
ATOM 709 C C . VAL A 1 90 ? 17.369 -0.360 -19.328 1.00 96.12 90 VAL A C 1
ATOM 711 O O . VAL A 1 90 ? 16.755 0.595 -19.794 1.00 96.12 90 VAL A O 1
ATOM 714 N N . ASN A 1 91 ? 18.474 -0.217 -18.592 1.00 93.50 91 ASN A N 1
ATOM 715 C CA . ASN A 1 91 ? 19.022 1.090 -18.211 1.00 93.50 91 ASN A CA 1
ATOM 716 C C . ASN A 1 91 ? 17.977 1.971 -17.486 1.00 93.50 91 ASN A C 1
ATOM 718 O O . ASN A 1 91 ? 17.494 2.976 -18.012 1.00 93.50 91 ASN A O 1
ATOM 722 N N . VAL A 1 92 ? 17.560 1.521 -16.300 1.00 94.25 92 VAL A N 1
ATOM 723 C CA . VAL A 1 92 ? 16.544 2.178 -15.467 1.00 94.25 92 VAL A CA 1
ATOM 724 C C . VAL A 1 92 ? 17.103 2.357 -14.060 1.00 94.25 92 VAL A C 1
ATOM 726 O O . VAL A 1 92 ? 17.322 1.366 -13.366 1.00 94.25 92 VAL A O 1
ATOM 729 N N . ASP A 1 93 ? 17.287 3.607 -13.636 1.00 93.38 93 ASP A N 1
ATOM 730 C CA . ASP A 1 93 ? 17.850 3.936 -12.316 1.00 93.38 93 ASP A CA 1
ATOM 731 C C . ASP A 1 93 ? 16.794 3.868 -11.205 1.00 93.38 93 ASP A C 1
ATOM 733 O O . ASP A 1 93 ? 17.122 3.653 -10.039 1.00 93.38 93 ASP A O 1
ATOM 737 N N . ARG A 1 94 ? 15.515 4.035 -11.569 1.00 95.12 94 ARG A N 1
ATOM 738 C CA . ARG A 1 94 ? 14.375 3.976 -10.650 1.00 95.12 94 ARG A CA 1
ATOM 739 C C . ARG A 1 94 ? 13.168 3.308 -11.297 1.00 95.12 94 ARG A C 1
ATOM 741 O O . ARG A 1 94 ? 12.564 3.845 -12.229 1.00 95.12 94 ARG A O 1
ATOM 748 N N . ARG A 1 95 ? 12.798 2.138 -10.782 1.00 97.00 95 ARG A N 1
ATOM 749 C CA . ARG A 1 95 ? 11.683 1.323 -11.280 1.00 97.00 95 ARG A CA 1
ATOM 750 C C . ARG A 1 95 ? 10.337 1.866 -10.845 1.00 97.00 95 ARG A C 1
ATOM 752 O O . ARG A 1 95 ? 9.430 1.886 -11.666 1.00 97.00 95 ARG A O 1
ATOM 759 N N . TYR A 1 96 ? 10.240 2.329 -9.604 1.00 96.00 96 TYR A N 1
ATOM 760 C CA . TYR A 1 96 ? 9.021 2.921 -9.074 1.00 96.00 96 TYR A CA 1
ATOM 761 C C . TYR A 1 96 ? 9.325 4.237 -8.367 1.00 96.00 96 TYR A C 1
ATOM 763 O O . TYR A 1 96 ? 10.318 4.333 -7.644 1.00 96.00 96 TYR A O 1
ATOM 771 N N . ARG A 1 97 ? 8.476 5.238 -8.587 1.00 93.94 97 ARG A N 1
ATOM 772 C CA . ARG A 1 97 ? 8.508 6.530 -7.903 1.00 93.94 97 ARG A CA 1
ATOM 773 C C . ARG A 1 97 ? 7.219 6.734 -7.125 1.00 93.94 97 ARG A C 1
ATOM 775 O O . ARG A 1 97 ? 6.137 6.558 -7.684 1.00 93.94 97 ARG A O 1
ATOM 782 N N . TRP A 1 98 ? 7.345 7.191 -5.884 1.00 92.12 98 TRP A N 1
ATOM 783 C CA . TRP A 1 98 ? 6.184 7.557 -5.091 1.00 92.12 98 TRP A CA 1
ATOM 784 C C . TRP A 1 98 ? 5.782 8.993 -5.372 1.00 92.12 98 TRP A C 1
ATOM 786 O O . TRP A 1 98 ? 6.607 9.903 -5.493 1.00 92.12 98 TRP A O 1
ATOM 796 N N . MET A 1 99 ? 4.481 9.178 -5.493 1.00 87.25 99 MET A N 1
ATOM 797 C CA . MET A 1 99 ? 3.862 10.478 -5.633 1.00 87.25 99 MET A CA 1
ATOM 798 C C . MET A 1 99 ? 2.903 10.645 -4.473 1.00 87.25 99 MET A C 1
ATOM 800 O O . MET A 1 99 ? 2.342 9.668 -3.979 1.00 87.25 99 MET A O 1
ATOM 804 N N . TRP A 1 100 ? 2.724 11.887 -4.038 1.00 84.19 100 TRP A N 1
ATOM 805 C CA . TRP A 1 100 ? 1.693 12.193 -3.061 1.00 84.19 100 TRP A CA 1
ATOM 806 C C . TRP A 1 100 ? 0.335 11.682 -3.579 1.00 84.19 100 TRP A C 1
ATOM 808 O O . TRP A 1 100 ? 0.025 11.939 -4.748 1.00 84.19 100 TRP A O 1
ATOM 818 N N . PRO A 1 101 ? -0.451 10.957 -2.762 1.00 86.25 101 PRO A N 1
ATOM 819 C CA . PRO A 1 101 ? -0.412 10.894 -1.292 1.00 86.25 101 PRO A CA 1
ATOM 820 C C . PRO A 1 101 ? 0.447 9.779 -0.669 1.00 86.25 101 PRO A C 1
ATOM 822 O O . PRO A 1 101 ? 0.380 9.586 0.538 1.00 86.25 101 PRO A O 1
ATOM 825 N N . TYR A 1 102 ? 1.297 9.098 -1.443 1.00 90.69 102 TYR A N 1
ATOM 826 C CA . TYR A 1 102 ? 2.187 8.029 -0.968 1.00 90.69 102 TYR A CA 1
ATOM 827 C C . TYR A 1 102 ? 1.418 6.862 -0.345 1.00 90.69 102 TYR A C 1
ATOM 829 O O . TYR A 1 102 ? 1.721 6.467 0.775 1.00 90.69 102 TYR A O 1
ATOM 837 N N . LYS A 1 103 ? 0.430 6.298 -1.056 1.00 91.56 103 LYS A N 1
ATOM 838 C CA . LYS A 1 103 ? -0.435 5.235 -0.506 1.00 91.56 103 LYS A CA 1
ATOM 839 C C . LYS A 1 103 ? -0.631 4.014 -1.410 1.00 91.56 103 LYS A C 1
ATOM 841 O O . LYS A 1 103 ? -1.203 3.038 -0.950 1.00 91.56 103 LYS A O 1
ATOM 846 N N . ASP A 1 104 ? -0.172 4.027 -2.658 1.00 92.88 104 ASP A N 1
ATOM 847 C CA . ASP A 1 104 ? -0.471 2.939 -3.604 1.00 92.88 104 ASP A CA 1
ATOM 848 C C . ASP A 1 104 ? 0.196 1.610 -3.232 1.00 92.88 104 ASP A C 1
ATOM 850 O O . ASP A 1 104 ? 1.274 1.568 -2.632 1.00 92.88 104 ASP A O 1
ATOM 854 N N . ILE A 1 105 ? -0.418 0.515 -3.667 1.00 96.31 105 ILE A N 1
ATOM 855 C CA . ILE A 1 105 ? 0.087 -0.845 -3.502 1.00 96.31 105 ILE A CA 1
ATOM 856 C C . ILE A 1 105 ? 0.385 -1.410 -4.886 1.00 96.31 105 ILE A C 1
ATOM 858 O O . ILE A 1 105 ? -0.491 -1.522 -5.735 1.00 96.31 105 ILE A O 1
ATOM 862 N N . VAL A 1 106 ? 1.632 -1.793 -5.134 1.00 97.06 106 VAL A N 1
ATOM 863 C CA . VAL A 1 106 ? 2.028 -2.404 -6.404 1.00 97.06 106 VAL A CA 1
ATOM 864 C C . VAL A 1 106 ? 2.193 -3.893 -6.191 1.00 97.06 106 VAL A C 1
ATOM 866 O O . VAL A 1 106 ? 3.135 -4.312 -5.528 1.00 97.06 106 VAL A O 1
ATOM 869 N N . TRP A 1 107 ? 1.305 -4.694 -6.759 1.00 97.19 107 TRP A N 1
ATOM 870 C CA . TRP A 1 107 ? 1.366 -6.146 -6.722 1.00 97.19 107 TRP A CA 1
ATOM 871 C C . TRP A 1 107 ? 2.101 -6.687 -7.947 1.00 97.19 107 TRP A C 1
ATOM 873 O O . TRP A 1 107 ? 1.629 -6.601 -9.081 1.00 97.19 107 TRP A O 1
ATOM 883 N N . ASP A 1 108 ? 3.267 -7.271 -7.703 1.00 97.69 108 ASP A N 1
ATOM 884 C CA . ASP A 1 108 ? 4.052 -7.989 -8.694 1.00 97.69 108 ASP A CA 1
ATOM 885 C C . ASP A 1 108 ? 3.666 -9.470 -8.724 1.00 97.69 108 ASP A C 1
ATOM 887 O O . ASP A 1 108 ? 3.987 -10.239 -7.814 1.00 97.69 108 ASP A O 1
ATOM 891 N N . LEU A 1 109 ? 2.963 -9.873 -9.777 1.00 97.19 109 LEU A N 1
ATOM 892 C CA . LEU A 1 109 ? 2.376 -11.206 -9.891 1.00 97.19 109 LEU A CA 1
ATOM 893 C C . LEU A 1 109 ? 3.437 -12.289 -10.139 1.00 97.19 109 LEU A C 1
ATOM 895 O O . LEU A 1 109 ? 3.284 -13.416 -9.670 1.00 97.19 109 LEU A O 1
ATOM 899 N N . ASP A 1 110 ? 4.521 -11.967 -10.854 1.00 97.75 110 ASP A N 1
ATOM 900 C CA . ASP A 1 110 ? 5.492 -12.957 -11.344 1.00 97.75 110 ASP A CA 1
ATOM 901 C C . ASP A 1 110 ? 6.929 -12.754 -10.841 1.00 97.75 110 ASP A C 1
ATOM 903 O O . ASP A 1 110 ? 7.800 -13.585 -11.107 1.00 97.75 110 ASP A O 1
ATOM 907 N N . GLY A 1 111 ? 7.183 -11.693 -10.075 1.00 98.00 111 GLY A N 1
ATOM 908 C CA . GLY A 1 111 ? 8.495 -11.408 -9.498 1.00 98.00 111 GLY A CA 1
ATOM 909 C C . GLY A 1 111 ? 9.388 -10.554 -10.396 1.00 98.00 111 GLY A C 1
ATOM 910 O O . GLY A 1 111 ? 10.544 -10.304 -10.044 1.00 98.00 111 GLY A O 1
ATOM 911 N N . THR A 1 112 ? 8.910 -10.102 -11.557 1.00 98.38 112 THR A N 1
ATOM 912 C CA . THR A 1 112 ? 9.726 -9.291 -12.475 1.00 98.38 112 THR A CA 1
ATOM 913 C C . THR A 1 112 ? 10.020 -7.888 -11.950 1.00 98.38 112 THR A C 1
ATOM 915 O O . THR A 1 112 ? 11.024 -7.279 -12.344 1.00 98.38 112 THR A O 1
ATOM 918 N N . LEU A 1 113 ? 9.200 -7.381 -11.027 1.00 98.06 113 LEU A N 1
ATOM 919 C CA . LEU A 1 113 ? 9.447 -6.128 -10.324 1.00 98.06 113 LEU A CA 1
ATOM 920 C C . LEU A 1 113 ? 10.288 -6.367 -9.067 1.00 98.06 113 LEU A C 1
ATOM 922 O O . LEU A 1 113 ? 11.399 -5.858 -8.969 1.00 98.06 113 LEU A O 1
ATOM 926 N N . THR A 1 114 ? 9.775 -7.160 -8.135 1.00 97.81 114 THR A N 1
ATOM 927 C CA . THR A 1 114 ? 10.235 -7.336 -6.751 1.00 97.81 114 THR A CA 1
ATOM 928 C C . THR A 1 114 ? 11.319 -8.395 -6.580 1.00 97.81 114 THR A C 1
ATOM 930 O O . THR A 1 114 ? 12.013 -8.402 -5.567 1.00 97.81 114 THR A O 1
ATOM 933 N N . GLY A 1 115 ? 11.492 -9.284 -7.559 1.00 96.31 115 GLY A N 1
ATOM 934 C CA . GLY A 1 115 ? 12.370 -10.451 -7.464 1.00 96.31 115 GLY A CA 1
ATOM 935 C C . GLY A 1 115 ? 11.719 -11.694 -6.853 1.00 96.31 115 GLY A C 1
ATOM 936 O O . GLY A 1 115 ? 12.343 -12.755 -6.866 1.00 96.31 115 GLY A O 1
ATOM 937 N N . THR A 1 116 ? 10.483 -11.607 -6.353 1.00 95.75 116 THR A N 1
ATOM 938 C CA . THR A 1 116 ? 9.732 -12.756 -5.827 1.00 95.75 116 THR A CA 1
ATOM 939 C C . THR A 1 116 ? 8.294 -12.742 -6.344 1.00 95.75 116 THR A C 1
ATOM 941 O O . THR A 1 116 ? 7.656 -11.695 -6.268 1.00 95.75 116 THR A O 1
ATOM 944 N N . PRO A 1 117 ? 7.742 -13.870 -6.825 1.00 95.94 117 PRO A N 1
ATOM 945 C CA . PRO A 1 117 ? 6.341 -13.931 -7.234 1.00 95.94 117 PRO A CA 1
ATOM 946 C C . PRO A 1 117 ? 5.399 -13.524 -6.102 1.00 95.94 117 PRO A C 1
ATOM 948 O O . PRO A 1 117 ? 5.646 -13.860 -4.940 1.00 95.94 117 PRO A O 1
ATOM 951 N N . ASN A 1 118 ? 4.314 -12.835 -6.454 1.00 95.19 118 ASN A N 1
ATOM 952 C CA . ASN A 1 118 ? 3.359 -12.253 -5.510 1.00 95.19 118 ASN A CA 1
ATOM 953 C C . ASN A 1 118 ? 3.998 -11.321 -4.467 1.00 95.19 118 ASN A C 1
ATOM 955 O O . ASN A 1 118 ? 3.488 -11.188 -3.356 1.00 95.19 118 ASN A O 1
ATOM 959 N N . GLY A 1 119 ? 5.123 -10.695 -4.811 1.00 97.00 119 GLY A N 1
ATOM 960 C CA . GLY A 1 119 ? 5.693 -9.625 -4.008 1.00 97.00 119 GLY A CA 1
ATOM 961 C C . GLY A 1 119 ? 4.909 -8.327 -4.177 1.00 97.00 119 GLY A C 1
ATOM 962 O O . GLY A 1 119 ? 4.158 -8.147 -5.140 1.00 97.00 119 GLY A O 1
ATOM 963 N N . THR A 1 120 ? 5.121 -7.390 -3.262 1.00 97.81 120 THR A N 1
ATOM 964 C CA . THR A 1 120 ? 4.559 -6.044 -3.366 1.00 97.81 120 THR A CA 1
ATOM 965 C C . THR A 1 120 ? 5.614 -4.970 -3.227 1.00 97.81 120 THR A C 1
ATOM 967 O O . THR A 1 120 ? 6.646 -5.172 -2.590 1.00 97.81 120 THR A O 1
ATOM 970 N N . VAL A 1 121 ? 5.329 -3.806 -3.800 1.00 97.62 121 VAL A N 1
ATOM 971 C CA . VAL A 1 121 ? 6.050 -2.559 -3.550 1.00 97.62 121 VAL A CA 1
ATOM 972 C C . VAL A 1 121 ? 5.052 -1.555 -2.978 1.00 97.62 121 VAL A C 1
ATOM 974 O O . VAL A 1 121 ? 3.998 -1.339 -3.574 1.00 97.62 121 VAL A O 1
ATOM 977 N N . THR A 1 122 ? 5.375 -0.927 -1.852 1.00 97.44 122 THR A N 1
ATOM 978 C CA . THR A 1 122 ? 4.574 0.149 -1.243 1.00 97.44 122 THR A CA 1
ATOM 979 C C . THR A 1 122 ? 5.464 1.324 -0.844 1.00 97.44 122 THR A C 1
ATOM 981 O O . THR A 1 122 ? 6.686 1.170 -0.742 1.00 97.44 122 THR A O 1
ATOM 984 N N . PRO A 1 123 ? 4.890 2.501 -0.563 1.00 96.38 123 PRO A N 1
ATOM 985 C CA . PRO A 1 123 ? 5.561 3.535 0.208 1.00 96.38 123 PRO A CA 1
ATOM 986 C C . PRO A 1 123 ? 6.097 2.952 1.518 1.00 96.38 123 PRO A C 1
ATOM 988 O O . PRO A 1 123 ? 5.559 1.976 2.054 1.00 96.38 123 PRO A O 1
ATOM 991 N N . TYR A 1 124 ? 7.189 3.526 2.014 1.00 97.50 124 TYR A N 1
ATOM 992 C CA . TYR A 1 124 ? 7.757 3.087 3.278 1.00 97.50 124 TYR A CA 1
ATOM 993 C C . TYR A 1 124 ? 6.957 3.660 4.443 1.00 97.50 124 TYR A C 1
ATOM 995 O O . TYR A 1 124 ? 6.872 4.875 4.597 1.00 97.50 124 TYR A O 1
ATOM 1003 N N . TYR A 1 125 ? 6.447 2.748 5.263 1.00 97.75 125 TYR A N 1
ATOM 1004 C CA . TYR A 1 125 ? 5.887 3.014 6.577 1.00 97.75 125 TYR A CA 1
ATOM 1005 C C . TYR A 1 125 ? 6.566 2.078 7.574 1.00 97.75 125 TYR A C 1
ATOM 1007 O O . TYR A 1 125 ? 6.576 0.862 7.365 1.00 97.75 125 TYR A O 1
ATOM 1015 N N . ALA A 1 126 ? 7.139 2.612 8.649 1.00 98.00 126 ALA A N 1
ATOM 1016 C CA . ALA A 1 126 ? 7.938 1.843 9.598 1.00 98.00 126 ALA A CA 1
ATOM 1017 C C . ALA A 1 126 ? 7.117 0.750 10.303 1.00 98.00 126 ALA A C 1
ATOM 1019 O O . ALA A 1 126 ? 7.630 -0.337 10.556 1.00 98.00 126 ALA A O 1
ATOM 1020 N N . PHE A 1 127 ? 5.818 0.972 10.539 1.00 98.00 127 PHE A N 1
ATOM 1021 C CA . PHE A 1 127 ? 4.926 -0.061 11.085 1.00 98.00 127 PHE A CA 1
ATOM 1022 C C . PHE A 1 127 ? 4.690 -1.252 10.134 1.00 98.00 127 PHE A C 1
ATOM 1024 O O . PHE A 1 127 ? 4.084 -2.236 10.556 1.00 98.00 127 PHE A O 1
ATOM 1031 N N . ASN A 1 128 ? 5.149 -1.200 8.878 1.00 97.94 128 ASN A N 1
ATOM 1032 C CA . ASN A 1 128 ? 5.047 -2.299 7.912 1.00 97.94 128 ASN A CA 1
ATOM 1033 C C . ASN A 1 128 ? 6.371 -3.045 7.669 1.00 97.94 128 ASN A C 1
ATOM 1035 O O . ASN A 1 128 ? 6.377 -4.011 6.908 1.00 97.94 128 ASN A O 1
ATOM 1039 N N . GLU A 1 129 ? 7.491 -2.660 8.292 1.00 97.62 129 GLU A N 1
ATOM 1040 C CA . GLU A 1 129 ? 8.796 -3.316 8.088 1.00 97.62 129 GLU A CA 1
ATOM 1041 C C . GLU A 1 129 ? 8.926 -4.645 8.871 1.00 97.62 129 GLU A C 1
ATOM 1043 O O . GLU A 1 129 ? 9.790 -4.838 9.724 1.00 97.62 129 GLU A O 1
ATOM 1048 N N . PHE A 1 130 ? 8.017 -5.584 8.605 1.00 97.81 130 PHE A N 1
ATOM 1049 C CA . PHE A 1 130 ? 8.038 -6.944 9.153 1.00 97.81 130 PHE A CA 1
ATOM 1050 C C . PHE A 1 130 ? 9.147 -7.805 8.518 1.00 97.81 130 PHE A C 1
ATOM 1052 O O . PHE A 1 130 ? 9.677 -7.433 7.479 1.00 97.81 130 PHE A O 1
ATOM 1059 N N . PRO A 1 131 ? 9.487 -9.001 9.049 1.00 97.12 131 PRO A N 1
ATOM 1060 C CA . PRO A 1 131 ? 10.627 -9.791 8.557 1.00 97.12 131 PRO A CA 1
ATOM 1061 C C . PRO A 1 131 ? 10.636 -10.134 7.056 1.00 97.12 131 PRO A C 1
ATOM 1063 O O . PRO A 1 131 ? 11.703 -10.379 6.497 1.00 97.12 131 PRO A O 1
ATOM 1066 N N . GLY A 1 132 ? 9.471 -10.195 6.401 1.00 96.38 132 GLY A N 1
ATOM 1067 C CA . GLY A 1 132 ? 9.364 -10.405 4.951 1.00 96.38 132 GLY A CA 1
ATOM 1068 C C . GLY A 1 132 ? 9.235 -9.127 4.126 1.00 96.38 132 GLY A C 1
ATOM 1069 O O . GLY A 1 132 ? 9.024 -9.226 2.919 1.00 96.38 132 GLY A O 1
ATOM 1070 N N . CYS A 1 133 ? 9.363 -7.966 4.762 1.00 98.19 133 CYS A N 1
ATOM 1071 C CA . CYS A 1 133 ? 9.335 -6.639 4.175 1.00 98.19 133 CYS A CA 1
ATOM 1072 C C . CYS A 1 133 ? 10.675 -5.939 4.417 1.00 98.19 133 CYS A C 1
ATOM 1074 O O . CYS A 1 133 ? 11.235 -6.007 5.505 1.00 98.19 133 CYS A O 1
ATOM 1076 N N . SER A 1 134 ? 11.215 -5.257 3.411 1.00 97.50 134 SER A N 1
ATOM 1077 C CA . SER A 1 134 ? 12.488 -4.546 3.556 1.00 97.50 134 SER A CA 1
ATOM 1078 C C . SER A 1 134 ? 12.469 -3.208 2.849 1.00 97.50 134 SER A C 1
ATOM 1080 O O . SER A 1 134 ? 12.043 -3.105 1.687 1.00 97.50 134 SER A O 1
ATOM 1082 N N . LYS A 1 135 ? 12.950 -2.177 3.548 1.00 97.88 135 LYS A N 1
ATOM 1083 C CA . LYS A 1 135 ? 13.142 -0.862 2.952 1.00 97.88 135 LYS A CA 1
ATOM 1084 C C . LYS A 1 135 ? 14.145 -0.944 1.811 1.00 97.88 135 LYS A C 1
ATOM 1086 O O . LYS A 1 135 ? 15.233 -1.506 1.933 1.00 97.88 135 LYS A O 1
ATOM 1091 N N . GLN A 1 136 ? 13.773 -0.352 0.691 1.00 97.62 136 GLN A N 1
ATOM 1092 C CA . GLN A 1 136 ? 14.593 -0.288 -0.502 1.00 97.62 136 GLN A CA 1
ATOM 1093 C C . GLN A 1 136 ? 15.332 1.044 -0.595 1.00 97.62 136 GLN A C 1
ATOM 1095 O O . GLN A 1 136 ? 15.017 2.007 0.096 1.00 97.62 136 GLN A O 1
ATOM 1100 N N . GLY A 1 137 ? 16.336 1.101 -1.469 1.00 96.94 137 GLY A N 1
ATOM 1101 C CA . GLY A 1 137 ? 17.042 2.340 -1.789 1.00 96.94 137 GLY A CA 1
ATOM 1102 C C . GLY A 1 137 ? 16.387 3.132 -2.925 1.00 96.94 137 GLY A C 1
ATOM 1103 O O . GLY A 1 137 ? 15.198 3.007 -3.224 1.00 96.94 137 GLY A O 1
ATOM 1104 N N . PHE A 1 138 ? 17.213 3.911 -3.624 1.00 94.81 138 PHE A N 1
ATOM 1105 C CA . PHE A 1 138 ? 16.796 4.807 -4.709 1.00 94.81 138 PHE A CA 1
ATOM 1106 C C . PHE A 1 138 ? 16.011 4.122 -5.843 1.00 94.81 138 PHE A C 1
ATOM 1108 O O . PHE A 1 138 ? 15.113 4.736 -6.416 1.00 94.81 138 PHE A O 1
ATOM 1115 N N . LEU A 1 139 ? 16.292 2.844 -6.133 1.00 96.31 139 LEU A N 1
ATOM 1116 C CA . LEU A 1 139 ? 15.632 2.088 -7.206 1.00 96.31 139 LEU A CA 1
ATOM 1117 C C . LEU A 1 139 ? 14.098 2.043 -7.061 1.00 96.31 139 LEU A C 1
ATOM 1119 O O . LEU A 1 139 ? 13.396 1.959 -8.070 1.00 96.31 139 LEU A O 1
ATOM 1123 N N . TYR A 1 140 ? 13.594 2.135 -5.828 1.00 97.25 140 TYR A N 1
ATOM 1124 C CA . TYR A 1 140 ? 12.166 2.168 -5.492 1.00 97.25 140 TYR A CA 1
ATOM 1125 C C . TYR A 1 140 ? 11.807 3.399 -4.658 1.00 97.25 140 TYR A C 1
ATOM 1127 O O . TYR A 1 140 ? 10.888 3.347 -3.845 1.00 97.25 140 TYR A O 1
ATOM 1135 N N . ASP A 1 141 ? 12.568 4.486 -4.812 1.00 95.75 141 ASP A N 1
ATOM 1136 C CA . ASP A 1 141 ? 12.278 5.773 -4.173 1.00 95.75 141 ASP A CA 1
ATOM 1137 C C . ASP A 1 141 ? 12.135 5.671 -2.641 1.00 95.75 141 ASP A C 1
ATOM 1139 O O . ASP A 1 141 ? 11.296 6.322 -2.028 1.00 95.75 141 ASP A O 1
ATOM 1143 N N . ASN A 1 142 ? 12.965 4.824 -2.023 1.00 97.00 142 ASN A N 1
ATOM 1144 C CA . ASN A 1 142 ? 12.928 4.483 -0.597 1.00 97.00 142 ASN A CA 1
ATOM 1145 C C . ASN A 1 142 ? 11.643 3.796 -0.108 1.00 97.00 142 ASN A C 1
ATOM 1147 O O . ASN A 1 142 ? 11.346 3.865 1.082 1.00 97.00 142 ASN A O 1
ATOM 1151 N N . GLY A 1 143 ? 10.898 3.141 -1.002 1.00 97.44 143 GLY A N 1
ATOM 1152 C CA . GLY A 1 143 ? 9.732 2.328 -0.661 1.00 97.44 143 GLY A CA 1
ATOM 1153 C C . GLY A 1 143 ? 10.077 1.035 0.080 1.00 97.44 143 GLY A C 1
ATOM 1154 O O . GLY A 1 143 ? 11.226 0.773 0.437 1.00 97.44 143 GLY A O 1
ATOM 1155 N N . LEU A 1 144 ? 9.068 0.201 0.278 1.00 98.12 144 LEU A N 1
ATOM 1156 C CA . LEU A 1 144 ? 9.130 -1.078 0.967 1.00 98.12 144 LEU A CA 1
ATOM 1157 C C . LEU A 1 144 ? 8.782 -2.197 -0.019 1.00 98.12 144 LEU A C 1
ATOM 1159 O O . LEU A 1 144 ? 7.789 -2.094 -0.737 1.00 98.12 144 LEU A O 1
ATOM 1163 N N . ILE A 1 145 ? 9.596 -3.255 -0.063 1.00 98.44 145 ILE A N 1
ATOM 1164 C CA . ILE A 1 145 ? 9.255 -4.486 -0.790 1.00 98.44 145 ILE A CA 1
ATOM 1165 C C . ILE A 1 145 ? 8.902 -5.569 0.209 1.00 98.44 145 ILE A C 1
ATOM 1167 O O . ILE A 1 145 ? 9.727 -5.865 1.072 1.00 98.44 145 ILE A O 1
ATOM 1171 N N . CYS A 1 146 ? 7.731 -6.180 0.043 1.00 98.06 146 CYS A N 1
ATOM 1172 C CA . CYS A 1 146 ? 7.289 -7.333 0.819 1.00 98.06 146 CYS A CA 1
ATOM 1173 C C . CYS A 1 146 ? 7.165 -8.577 -0.063 1.00 98.06 146 CYS A C 1
ATOM 1175 O O . CYS A 1 146 ? 6.819 -8.488 -1.240 1.00 98.06 146 CYS A O 1
ATOM 1177 N N . ASN A 1 147 ? 7.443 -9.748 0.507 1.00 96.19 147 ASN A N 1
ATOM 1178 C CA . ASN A 1 147 ? 7.130 -11.026 -0.129 1.00 96.19 147 ASN A CA 1
ATOM 1179 C C . ASN A 1 147 ? 5.652 -11.416 0.082 1.00 96.19 147 ASN A C 1
ATOM 1181 O O . ASN A 1 147 ? 4.932 -10.790 0.859 1.00 96.19 147 ASN A O 1
ATOM 1185 N N . ALA A 1 148 ? 5.223 -12.501 -0.564 1.00 93.62 148 ALA A N 1
ATOM 1186 C CA . ALA A 1 148 ? 3.835 -12.969 -0.550 1.00 93.62 148 ALA A CA 1
ATOM 1187 C C . ALA A 1 148 ? 3.265 -13.339 0.835 1.00 93.62 148 ALA A C 1
ATOM 1189 O O . ALA A 1 148 ? 2.055 -13.471 0.969 1.00 93.62 148 ALA A O 1
ATOM 1190 N N . SER A 1 149 ? 4.100 -13.544 1.862 1.00 93.56 149 SER A N 1
ATOM 1191 C CA . SER A 1 149 ? 3.628 -13.815 3.230 1.00 93.56 149 SER A CA 1
ATOM 1192 C C . SER A 1 149 ? 3.219 -12.554 3.993 1.00 93.56 149 SER A C 1
ATOM 1194 O O . SER A 1 149 ? 2.577 -12.671 5.033 1.00 93.56 149 SER A O 1
ATOM 1196 N N . TYR A 1 150 ? 3.625 -11.377 3.515 1.00 95.38 150 TYR A N 1
ATOM 1197 C CA . TYR A 1 150 ? 3.417 -10.088 4.172 1.00 95.38 150 TYR A CA 1
ATOM 1198 C C . TYR A 1 150 ? 2.774 -9.107 3.195 1.00 95.38 150 TYR A C 1
ATOM 1200 O O . TYR A 1 150 ? 3.304 -8.027 2.939 1.00 95.38 150 TYR A O 1
ATOM 1208 N N . PHE A 1 151 ? 1.647 -9.496 2.603 1.00 94.94 151 PHE A N 1
ATOM 1209 C CA . PHE A 1 151 ? 1.027 -8.690 1.566 1.00 94.94 151 PHE A CA 1
ATOM 1210 C C . PHE A 1 151 ? 0.263 -7.491 2.171 1.00 94.94 151 PHE A C 1
ATOM 1212 O O . PHE A 1 151 ? -0.584 -7.666 3.052 1.00 94.94 151 PHE A O 1
ATOM 1219 N N . PRO A 1 152 ? 0.535 -6.252 1.732 1.00 95.81 152 PRO A N 1
ATOM 1220 C CA . PRO A 1 152 ? -0.198 -5.073 2.177 1.00 95.81 152 PRO A CA 1
ATOM 1221 C C . PRO A 1 152 ? -1.609 -5.003 1.589 1.00 95.81 152 PRO A C 1
ATOM 1223 O O . PRO A 1 152 ? -1.818 -5.223 0.400 1.00 95.81 152 PRO A O 1
ATOM 1226 N N . ARG A 1 153 ? -2.579 -4.626 2.416 1.00 95.31 153 ARG A N 1
ATOM 1227 C CA . ARG A 1 153 ? -3.959 -4.325 2.044 1.00 95.31 153 ARG A CA 1
ATOM 1228 C C . ARG A 1 153 ? -4.260 -2.857 2.271 1.00 95.31 153 ARG A C 1
ATOM 1230 O O . ARG A 1 153 ? -3.747 -2.240 3.197 1.00 95.31 153 ARG A O 1
ATOM 1237 N N . ARG A 1 154 ? -5.129 -2.301 1.438 1.00 94.62 154 ARG A N 1
ATOM 1238 C CA . ARG A 1 154 ? -5.682 -0.964 1.646 1.00 94.62 154 ARG A CA 1
ATOM 1239 C C . ARG A 1 154 ? -6.578 -0.981 2.888 1.00 94.62 154 ARG A C 1
ATOM 1241 O O . ARG A 1 154 ? -7.564 -1.710 2.902 1.00 94.62 154 ARG A O 1
ATOM 1248 N N . LEU A 1 155 ? -6.269 -0.175 3.898 1.00 95.56 155 LEU A N 1
ATOM 1249 C CA . LEU A 1 155 ? -7.137 0.072 5.048 1.00 95.56 155 LEU A CA 1
ATOM 1250 C C . LEU A 1 155 ? -7.626 1.519 5.012 1.00 95.56 155 LEU A C 1
ATOM 1252 O O . LEU A 1 155 ? -6.817 2.441 4.925 1.00 95.56 155 LEU A O 1
ATOM 1256 N N . GLN A 1 156 ? -8.940 1.700 5.093 1.00 94.62 156 GLN A N 1
ATOM 1257 C CA . GLN A 1 156 ? -9.585 2.996 5.303 1.00 94.62 156 GLN A CA 1
ATOM 1258 C C . GLN A 1 156 ? -10.154 3.066 6.715 1.00 94.62 156 GLN A C 1
ATOM 1260 O O . GLN A 1 156 ? -10.804 2.118 7.156 1.00 94.62 156 GLN A O 1
ATOM 1265 N N . VAL A 1 157 ? -9.945 4.202 7.371 1.00 94.38 157 VAL A N 1
ATOM 1266 C CA . VAL A 1 157 ? -10.561 4.587 8.644 1.00 94.38 157 VAL A CA 1
ATOM 1267 C C . VAL A 1 157 ? -11.341 5.868 8.383 1.00 94.38 157 VAL A C 1
ATOM 1269 O O . VAL A 1 157 ? -10.742 6.877 8.024 1.00 94.38 157 VAL A O 1
ATOM 1272 N N . TYR A 1 158 ? -12.664 5.825 8.474 1.00 93.56 158 TYR A N 1
ATOM 1273 C CA . TYR A 1 158 ? -13.542 6.920 8.045 1.00 93.56 158 TYR A CA 1
ATOM 1274 C C . TYR A 1 158 ? -14.856 6.917 8.820 1.00 93.56 158 TYR A C 1
ATOM 1276 O O . TYR A 1 158 ? -15.060 6.037 9.650 1.00 93.56 158 TYR A O 1
ATOM 1284 N N . GLY A 1 159 ? -15.743 7.882 8.550 1.00 91.06 159 GLY A N 1
ATOM 1285 C CA . GLY A 1 159 ? -16.995 8.015 9.308 1.00 91.06 159 GLY A CA 1
ATOM 1286 C C . GLY A 1 159 ? -16.691 8.193 10.792 1.00 91.06 159 GLY A C 1
ATOM 1287 O O . GLY A 1 159 ? -17.160 7.413 11.615 1.00 91.06 159 GLY A O 1
ATOM 1288 N N . VAL A 1 160 ? -15.771 9.117 11.075 1.00 89.62 160 VAL A N 1
ATOM 1289 C CA . VAL A 1 160 ? -15.196 9.310 12.401 1.00 89.62 160 VAL A CA 1
ATOM 1290 C C . VAL A 1 160 ? -15.946 10.411 13.125 1.00 89.62 160 VAL A C 1
ATOM 1292 O O . VAL A 1 160 ? -16.170 11.476 12.561 1.00 89.62 160 VAL A O 1
ATOM 1295 N N . GLU A 1 161 ? -16.293 10.133 14.373 1.00 90.38 161 GLU A N 1
ATOM 1296 C CA . GLU A 1 161 ? -16.827 11.095 15.330 1.00 90.38 161 GLU A CA 1
ATOM 1297 C C . GLU A 1 161 ? -15.933 11.083 16.580 1.00 90.38 161 GLU A C 1
ATOM 1299 O O . GLU A 1 161 ? -15.446 10.009 16.957 1.00 90.38 161 GLU A O 1
ATOM 1304 N N . PRO A 1 162 ? -15.721 12.223 17.254 1.00 91.25 162 PRO A N 1
ATOM 1305 C CA . PRO A 1 162 ? -16.348 13.517 16.982 1.00 91.25 162 PRO A CA 1
ATOM 1306 C C . PRO A 1 162 ? -15.528 14.397 16.008 1.00 91.25 162 PRO A C 1
ATOM 1308 O O . PRO A 1 162 ? -14.399 14.047 15.657 1.00 91.25 162 PRO A O 1
ATOM 1311 N N . GLU A 1 163 ? -16.072 15.555 15.603 1.00 89.81 163 GLU A N 1
ATOM 1312 C CA . GLU A 1 163 ? -15.424 16.510 14.673 1.00 89.81 163 GLU A CA 1
ATOM 1313 C C . GLU A 1 163 ? -14.060 17.033 15.166 1.00 89.81 163 GLU A C 1
ATOM 1315 O O . GLU A 1 163 ? -13.241 17.506 14.384 1.00 89.81 163 GLU A O 1
ATOM 1320 N N . GLU A 1 164 ? -13.748 16.928 16.460 1.00 90.94 164 GLU A N 1
ATOM 1321 C CA . GLU A 1 164 ? -12.430 17.285 16.995 1.00 90.94 164 GLU A CA 1
ATOM 1322 C C . GLU A 1 164 ? -11.292 16.385 16.473 1.00 90.94 164 GLU A C 1
ATOM 1324 O O . GLU A 1 164 ? -10.118 16.768 16.554 1.00 90.94 164 GLU A O 1
ATOM 1329 N N . LEU A 1 165 ? -11.621 15.211 15.917 1.00 90.50 165 LEU A N 1
ATOM 1330 C CA . LEU A 1 165 ? -10.671 14.350 15.206 1.00 90.50 165 LEU A CA 1
ATOM 1331 C C . LEU A 1 165 ? -10.401 14.811 13.765 1.00 90.50 165 LEU A C 1
ATOM 1333 O O . LEU A 1 165 ? -9.495 14.280 13.113 1.00 90.50 165 LEU A O 1
ATOM 1337 N N . ASP A 1 166 ? -11.111 15.827 13.276 1.00 90.25 166 ASP A N 1
ATOM 1338 C CA . ASP A 1 166 ? -10.885 16.390 11.953 1.00 90.25 166 ASP A CA 1
ATOM 1339 C C . ASP A 1 166 ? -9.487 17.002 11.842 1.00 90.25 166 ASP A C 1
ATOM 1341 O O . ASP A 1 166 ? -8.989 17.701 12.727 1.00 90.25 166 ASP A O 1
ATOM 1345 N N . PHE A 1 167 ? -8.847 16.752 10.700 1.00 88.44 167 PHE A N 1
ATOM 1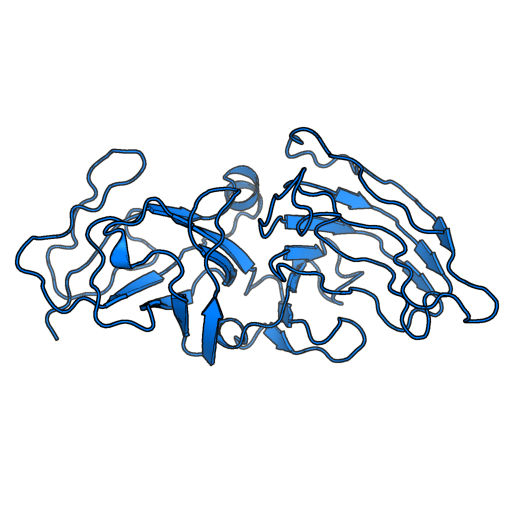346 C CA . PHE A 1 167 ? -7.481 17.172 10.384 1.00 88.44 167 PHE A CA 1
ATOM 1347 C C . PHE A 1 167 ? -6.412 16.662 11.358 1.00 88.44 167 PHE A C 1
ATOM 1349 O O . PHE A 1 167 ? -5.261 17.095 11.261 1.00 88.44 167 PHE A O 1
ATOM 1356 N N . GLN A 1 168 ? -6.760 15.738 12.259 1.00 92.25 168 GLN A N 1
ATOM 1357 C CA . GLN A 1 168 ? -5.785 15.071 13.103 1.00 92.25 168 GLN A CA 1
ATOM 1358 C C . GLN A 1 168 ? -5.006 14.032 12.307 1.00 92.25 168 GLN A C 1
ATOM 1360 O O . GLN A 1 168 ? -5.475 13.406 11.353 1.00 92.25 168 GLN A O 1
ATOM 1365 N N . ASP A 1 169 ? -3.784 13.827 12.750 1.00 93.31 169 ASP A N 1
ATOM 1366 C CA . ASP A 1 169 ? -2.892 12.821 12.222 1.00 93.31 169 ASP A CA 1
ATOM 1367 C C . ASP A 1 169 ? -3.103 11.514 13.007 1.00 93.31 169 ASP A C 1
ATOM 1369 O O . ASP A 1 169 ? -3.075 11.494 14.241 1.00 93.31 169 ASP A O 1
ATOM 1373 N N . MET A 1 170 ? -3.336 10.408 12.296 1.00 94.12 170 MET A N 1
ATOM 1374 C CA . MET A 1 170 ? -3.511 9.094 12.914 1.00 94.12 170 MET A CA 1
ATOM 1375 C C . MET A 1 170 ? -2.149 8.426 13.085 1.00 94.12 170 MET A C 1
ATOM 1377 O O . MET A 1 170 ? -1.412 8.222 12.119 1.00 94.12 170 MET A O 1
ATOM 1381 N N . VAL A 1 171 ? -1.816 8.047 14.312 1.00 95.94 171 VAL A N 1
ATOM 1382 C CA . VAL A 1 171 ? -0.595 7.319 14.650 1.00 95.94 171 VAL A CA 1
ATOM 1383 C C . VAL A 1 171 ? -0.877 5.823 14.585 1.00 95.94 171 VAL A C 1
ATOM 1385 O O . VAL A 1 171 ? -1.737 5.299 15.296 1.00 95.94 171 VAL A O 1
ATOM 1388 N N . ILE A 1 172 ? -0.113 5.115 13.756 1.00 97.00 172 ILE A N 1
ATOM 1389 C CA . ILE A 1 172 ? -0.187 3.659 13.634 1.00 97.00 172 ILE A CA 1
ATOM 1390 C C . ILE A 1 172 ? 1.105 3.059 14.163 1.00 97.00 172 ILE A C 1
ATOM 1392 O O . ILE A 1 172 ? 2.202 3.452 13.772 1.00 97.00 172 ILE A O 1
ATOM 1396 N N . THR A 1 173 ? 0.977 2.079 15.052 1.00 97.88 173 THR A N 1
ATOM 1397 C CA . THR A 1 173 ? 2.101 1.365 15.659 1.00 97.88 173 THR A CA 1
ATOM 1398 C C . THR A 1 173 ? 1.930 -0.140 15.500 1.00 97.88 173 THR A C 1
ATOM 1400 O O . THR A 1 173 ? 0.845 -0.678 15.704 1.00 97.88 173 THR A O 1
ATOM 1403 N N . SER A 1 174 ? 3.018 -0.835 15.194 1.00 97.62 174 SER A N 1
ATOM 1404 C CA . SER A 1 174 ? 3.115 -2.295 15.215 1.00 97.62 174 SER A CA 1
ATOM 1405 C C . SER A 1 174 ? 4.409 -2.726 15.912 1.00 97.62 174 SER A C 1
ATOM 1407 O O . SER A 1 174 ? 5.167 -1.901 16.424 1.00 97.62 174 SER A O 1
ATOM 1409 N N . THR A 1 175 ? 4.707 -4.025 15.915 1.00 97.06 175 THR A N 1
ATOM 1410 C CA . THR A 1 175 ? 6.007 -4.526 16.390 1.00 97.06 175 THR A CA 1
ATOM 1411 C C . THR A 1 175 ? 7.181 -4.110 15.500 1.00 97.06 175 THR A C 1
ATOM 1413 O O . THR A 1 175 ? 8.323 -4.217 15.939 1.00 97.06 175 THR A O 1
ATOM 1416 N N . ALA A 1 176 ? 6.922 -3.688 14.258 1.00 97.69 176 ALA A N 1
ATOM 1417 C CA . ALA A 1 176 ? 7.952 -3.258 13.312 1.00 97.69 176 ALA A CA 1
ATOM 1418 C C . ALA A 1 176 ? 8.358 -1.787 13.508 1.00 97.69 176 ALA A C 1
ATOM 1420 O O . ALA A 1 176 ? 9.516 -1.432 13.305 1.00 97.69 176 ALA A O 1
ATOM 1421 N N . GLY A 1 177 ? 7.430 -0.935 13.949 1.00 97.94 177 GLY A N 1
ATOM 1422 C CA . GLY A 1 177 ? 7.680 0.492 14.117 1.00 97.94 177 GLY A CA 1
ATOM 1423 C C . GLY A 1 177 ? 6.397 1.297 14.277 1.00 97.94 177 GLY A C 1
ATOM 1424 O O . GLY A 1 177 ? 5.320 0.737 14.489 1.00 97.94 177 GLY A O 1
ATOM 1425 N N . ASN A 1 178 ? 6.517 2.617 14.164 1.00 97.62 178 ASN A N 1
ATOM 1426 C CA . ASN A 1 178 ? 5.393 3.544 14.149 1.00 97.62 178 ASN A CA 1
ATOM 1427 C C . ASN A 1 178 ? 5.561 4.583 13.041 1.00 97.62 178 ASN A C 1
ATOM 1429 O O . ASN A 1 178 ? 6.680 4.871 12.626 1.00 97.62 178 ASN A O 1
ATOM 1433 N N . ASP A 1 179 ? 4.444 5.100 12.553 1.00 97.44 179 ASP A N 1
ATOM 1434 C CA . ASP A 1 179 ? 4.405 6.202 11.600 1.00 97.44 179 ASP A CA 1
ATOM 1435 C C . ASP A 1 179 ? 3.061 6.922 11.708 1.00 97.44 179 ASP A C 1
ATOM 1437 O O . ASP A 1 179 ? 2.092 6.399 12.273 1.00 97.44 179 ASP A O 1
ATOM 1441 N N . THR A 1 180 ? 3.020 8.119 11.137 1.00 96.06 180 THR A N 1
ATOM 1442 C CA . THR A 1 180 ? 1.860 9.003 11.177 1.00 96.06 180 THR A CA 1
ATOM 1443 C C . THR A 1 180 ? 1.209 9.098 9.805 1.00 96.06 180 THR A C 1
ATOM 1445 O O . THR A 1 180 ? 1.888 9.260 8.788 1.00 96.06 180 THR A O 1
ATOM 1448 N N . ILE A 1 181 ? -0.117 9.004 9.773 1.00 94.50 181 ILE A N 1
ATOM 1449 C CA . ILE A 1 181 ? -0.924 9.061 8.561 1.00 94.50 181 ILE A CA 1
ATOM 1450 C C . ILE A 1 181 ? -1.772 10.332 8.596 1.00 94.50 181 ILE A C 1
ATOM 1452 O O . ILE A 1 181 ? -2.585 10.478 9.508 1.00 94.50 181 ILE A O 1
ATOM 1456 N N . PRO A 1 182 ? -1.641 11.223 7.599 1.00 92.19 182 PRO A N 1
ATOM 1457 C CA . PRO A 1 182 ? -2.487 12.400 7.515 1.00 92.19 182 PRO A CA 1
ATOM 1458 C C . PRO A 1 182 ? -3.897 12.047 7.048 1.00 92.19 182 PRO A C 1
ATOM 1460 O O . PRO A 1 182 ? -4.093 11.117 6.247 1.00 92.19 182 PRO A O 1
ATOM 1463 N N . MET A 1 183 ? -4.865 12.820 7.539 1.00 90.31 183 MET A N 1
ATOM 1464 C CA . MET A 1 183 ? -6.260 12.742 7.117 1.00 90.31 183 MET A CA 1
ATOM 1465 C C . MET A 1 183 ? -6.432 13.226 5.670 1.00 90.31 183 MET A C 1
ATOM 1467 O O . MET A 1 183 ? -5.762 14.152 5.213 1.00 90.31 183 MET A O 1
ATOM 1471 N N . GLU A 1 184 ? -7.373 12.608 4.965 1.00 88.06 184 GLU A N 1
ATOM 1472 C CA . GLU A 1 184 ? -7.794 12.922 3.608 1.00 88.06 184 GLU A CA 1
ATOM 1473 C C . GLU A 1 184 ? -9.217 13.471 3.597 1.00 88.06 184 GLU A C 1
ATOM 1475 O O . GLU A 1 184 ? -10.143 12.859 4.117 1.00 88.06 184 GLU A O 1
ATOM 1480 N N . ASP A 1 185 ? -9.396 14.624 2.961 1.00 81.31 185 ASP A N 1
ATOM 1481 C CA . ASP A 1 185 ? -10.581 15.480 3.064 1.00 81.31 185 ASP A CA 1
ATOM 1482 C C . ASP A 1 185 ? -11.596 15.298 1.922 1.00 81.31 185 ASP A C 1
ATOM 1484 O O . ASP A 1 185 ? -12.736 15.736 2.058 1.00 81.31 185 ASP A O 1
ATOM 1488 N N . LYS A 1 186 ? -11.217 14.710 0.776 1.00 73.56 186 LYS A N 1
ATOM 1489 C CA . LYS A 1 186 ? -12.067 14.762 -0.436 1.00 73.56 186 LYS A CA 1
ATOM 1490 C C . LYS A 1 186 ? -12.600 13.443 -0.980 1.00 73.56 186 LYS A C 1
ATOM 1492 O O . LYS A 1 186 ? -13.602 13.487 -1.687 1.00 73.56 186 LYS A O 1
ATOM 1497 N N . GLU A 1 187 ? -11.964 12.304 -0.711 1.00 74.56 187 GLU A N 1
ATOM 1498 C CA . GLU A 1 187 ? -12.438 11.016 -1.250 1.00 74.56 187 GLU A CA 1
ATOM 1499 C C . GLU A 1 187 ? -13.473 10.351 -0.330 1.00 74.56 187 GLU A C 1
ATOM 1501 O O . GLU A 1 187 ? -14.574 10.039 -0.772 1.00 74.56 187 GLU A O 1
ATOM 1506 N N . PHE A 1 188 ? -13.136 10.157 0.946 1.00 80.81 188 PHE A N 1
ATOM 1507 C CA . PHE A 1 188 ? -13.983 9.446 1.914 1.00 80.81 188 PHE A CA 1
ATOM 1508 C C . PHE A 1 188 ? -13.986 10.087 3.318 1.00 80.81 188 PHE A C 1
ATOM 1510 O O . PHE A 1 188 ? -14.649 9.562 4.204 1.00 80.81 188 PHE A O 1
ATOM 1517 N N . TYR A 1 189 ? -13.289 11.219 3.501 1.00 87.88 189 TYR A N 1
ATOM 1518 C CA . TYR A 1 189 ? -13.148 11.955 4.767 1.00 87.88 189 TYR A CA 1
ATOM 1519 C C . TYR A 1 189 ? -12.618 11.085 5.926 1.00 87.88 189 TYR A C 1
ATOM 1521 O O . TYR A 1 189 ? -13.378 10.548 6.730 1.00 87.88 189 TYR A O 1
ATOM 1529 N N . GLY A 1 190 ? -11.296 10.893 5.983 1.00 92.56 190 GLY A N 1
ATOM 1530 C CA . GLY A 1 190 ? -10.658 10.029 6.983 1.00 92.56 190 GLY A CA 1
ATOM 1531 C C . GLY A 1 190 ? -9.212 9.665 6.646 1.00 92.56 190 GLY A C 1
ATOM 1532 O O . GLY A 1 190 ? -8.554 10.344 5.869 1.00 92.56 190 GLY A O 1
ATOM 1533 N N . TRP A 1 191 ? -8.703 8.560 7.180 1.00 93.88 191 TRP A N 1
ATOM 1534 C CA . TRP A 1 191 ? -7.340 8.077 6.947 1.00 93.88 191 TRP A CA 1
ATOM 1535 C C . TRP A 1 191 ? -7.324 6.868 6.022 1.00 93.88 191 TRP A C 1
ATOM 1537 O O . TRP A 1 191 ? -8.208 6.015 6.052 1.00 93.88 191 TRP A O 1
ATOM 1547 N N . LEU A 1 192 ? -6.274 6.764 5.213 1.00 93.81 192 LEU A N 1
ATOM 1548 C CA . LEU A 1 192 ? -6.038 5.593 4.380 1.00 93.81 192 LEU A CA 1
ATOM 1549 C C . LEU A 1 192 ? -4.571 5.235 4.379 1.00 93.81 192 LEU A C 1
ATOM 1551 O O . LEU A 1 192 ? -3.714 6.114 4.270 1.00 93.81 192 LEU A O 1
ATOM 1555 N N . VAL A 1 193 ? -4.305 3.935 4.446 1.00 95.31 193 VAL A N 1
ATOM 1556 C CA . VAL A 1 193 ? -2.950 3.414 4.542 1.00 95.31 193 VAL A CA 1
ATOM 1557 C C . VAL A 1 193 ? -2.846 1.980 3.999 1.00 95.31 193 VAL A C 1
ATOM 1559 O O . VAL A 1 193 ? -3.771 1.186 4.183 1.00 95.31 193 VAL A O 1
ATOM 1562 N N . PRO A 1 194 ? -1.733 1.602 3.350 1.00 96.31 194 PRO A N 1
ATOM 1563 C CA . PRO A 1 194 ? -1.362 0.204 3.156 1.00 96.31 194 PRO A CA 1
ATOM 1564 C C . PRO A 1 194 ? -0.991 -0.445 4.485 1.00 96.31 194 PRO A C 1
ATOM 1566 O O . PRO A 1 194 ? -0.122 0.055 5.195 1.00 96.31 194 PRO A O 1
ATOM 1569 N N . ILE A 1 195 ? -1.586 -1.587 4.801 1.00 96.88 195 ILE A N 1
ATOM 1570 C CA . ILE A 1 195 ? -1.341 -2.317 6.039 1.00 96.88 195 ILE A CA 1
ATOM 1571 C C . ILE A 1 195 ? -1.051 -3.784 5.740 1.00 96.88 195 ILE A C 1
ATOM 1573 O O . ILE A 1 195 ? -1.807 -4.439 5.029 1.00 96.88 195 ILE A O 1
ATOM 1577 N N . VAL A 1 196 ? 0.064 -4.314 6.232 1.00 96.88 196 VAL A N 1
ATOM 1578 C CA . VAL A 1 196 ? 0.414 -5.726 6.026 1.00 96.88 196 VAL A CA 1
ATOM 1579 C C . VAL A 1 196 ? -0.617 -6.624 6.715 1.00 96.88 196 VAL A C 1
ATOM 1581 O O . VAL A 1 196 ? -0.924 -6.445 7.893 1.00 96.88 196 VAL A O 1
ATOM 1584 N N . HIS A 1 197 ? -1.177 -7.590 5.981 1.00 94.06 197 HIS A N 1
ATOM 1585 C CA . HIS A 1 197 ? -2.153 -8.511 6.559 1.00 94.06 197 HIS A CA 1
ATOM 1586 C C . HIS A 1 197 ? -1.525 -9.443 7.603 1.00 94.06 197 HIS A C 1
ATOM 1588 O O . HIS A 1 197 ? -0.316 -9.674 7.646 1.00 94.06 197 HIS A O 1
ATOM 1594 N N . SER A 1 198 ? -2.389 -10.060 8.405 1.00 93.69 198 SER A N 1
ATOM 1595 C CA . SER A 1 198 ? -2.038 -11.019 9.453 1.00 93.69 198 SER A CA 1
ATOM 1596 C C . SER A 1 198 ? -1.127 -10.436 10.532 1.00 93.69 198 SER A C 1
ATOM 1598 O O . SER A 1 198 ? -0.228 -11.116 11.026 1.00 93.69 198 SER A O 1
ATOM 1600 N N . GLN A 1 199 ? -1.361 -9.171 10.884 1.00 94.88 199 GLN A N 1
ATOM 1601 C CA . GLN A 1 199 ? -0.619 -8.439 11.907 1.00 94.88 199 GLN A CA 1
ATOM 1602 C C . GLN A 1 199 ? -1.570 -7.718 12.868 1.00 94.88 199 GLN A C 1
ATOM 1604 O O . GLN A 1 199 ? -2.737 -7.467 12.552 1.00 94.88 199 GLN A O 1
ATOM 1609 N N . TYR A 1 200 ? -1.037 -7.374 14.041 1.00 94.19 200 TYR A N 1
ATOM 1610 C CA . TYR A 1 200 ? -1.702 -6.522 15.023 1.00 94.19 200 TYR A CA 1
ATOM 1611 C C . TYR A 1 200 ? -1.153 -5.101 14.958 1.00 94.19 200 TYR A C 1
ATOM 1613 O O . TYR A 1 200 ? 0.063 -4.894 14.951 1.00 94.19 200 TYR A O 1
ATOM 1621 N N . TYR A 1 201 ? -2.062 -4.135 15.001 1.00 96.44 201 TYR A N 1
ATOM 1622 C CA . TYR A 1 201 ? -1.757 -2.716 14.988 1.00 96.44 201 TYR A CA 1
ATOM 1623 C C . TYR A 1 201 ? -2.462 -2.009 16.129 1.00 96.44 201 TYR A C 1
ATOM 1625 O O . TYR A 1 201 ? -3.627 -2.270 16.418 1.00 96.44 201 TYR A O 1
ATOM 1633 N N . LYS A 1 202 ? -1.748 -1.077 16.745 1.00 95.38 202 LYS A N 1
ATOM 1634 C CA . LYS A 1 202 ? -2.326 -0.067 17.615 1.00 95.38 202 LYS A CA 1
ATOM 1635 C C . LYS A 1 202 ? -2.551 1.191 16.786 1.00 95.38 202 LYS A C 1
ATOM 1637 O O . LYS A 1 202 ? -1.621 1.656 16.126 1.00 95.38 202 LYS A O 1
ATOM 1642 N N . MET A 1 203 ? -3.763 1.716 16.830 1.00 94.75 203 MET A N 1
ATOM 1643 C CA . MET A 1 203 ? -4.179 2.923 16.126 1.00 94.75 203 MET A CA 1
ATOM 1644 C C . MET A 1 203 ? -4.711 3.937 17.138 1.00 94.75 203 MET A C 1
ATOM 1646 O O . MET A 1 203 ? -5.294 3.576 18.163 1.00 94.75 203 MET A O 1
ATOM 1650 N N . GLY A 1 204 ? -4.472 5.209 16.865 1.00 92.50 204 GLY A N 1
ATOM 1651 C CA . GLY A 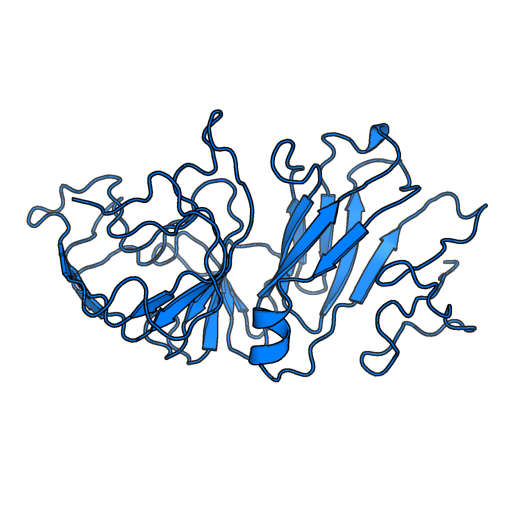1 204 ? -4.963 6.324 17.662 1.00 92.50 204 GLY A CA 1
ATOM 1652 C C . GLY A 1 204 ? -4.600 7.638 16.992 1.00 92.50 204 GLY A C 1
ATOM 1653 O O . GLY A 1 204 ? -4.018 7.639 15.909 1.00 92.50 204 GLY A O 1
ATOM 1654 N N . TRP A 1 205 ? -4.913 8.746 17.641 1.00 91.69 205 TRP A N 1
ATOM 1655 C CA . TRP A 1 205 ? -4.635 10.083 17.129 1.00 91.69 205 TRP A CA 1
ATOM 1656 C C . TRP A 1 205 ? -3.598 10.767 18.006 1.00 91.69 205 TRP A C 1
ATOM 1658 O O . TRP A 1 205 ? -3.451 10.428 19.181 1.00 91.69 205 TRP A O 1
ATOM 1668 N N . ASP A 1 206 ? -2.866 11.720 17.435 1.00 84.31 206 ASP A N 1
ATOM 1669 C CA . ASP A 1 206 ? -1.969 12.597 18.198 1.00 84.31 206 ASP A CA 1
ATOM 1670 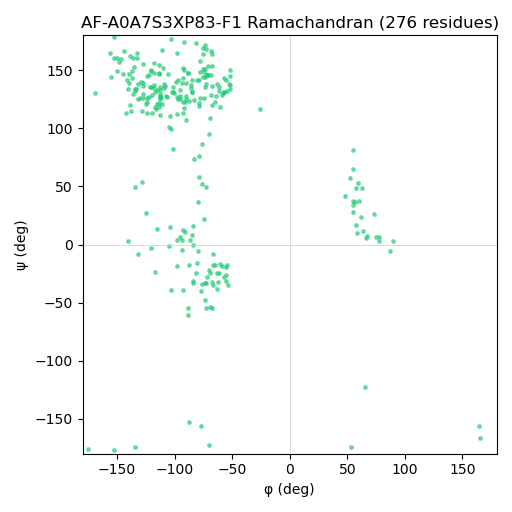C C . ASP A 1 206 ? -2.771 13.676 18.957 1.00 84.31 206 ASP A C 1
ATOM 1672 O O . ASP A 1 206 ? -2.555 14.878 18.813 1.00 84.31 206 ASP A O 1
ATOM 1676 N N . SER A 1 207 ? -3.781 13.242 19.716 1.00 83.94 207 SER A N 1
ATOM 1677 C CA . SER A 1 207 ? -4.674 14.090 20.503 1.00 83.94 207 SER A CA 1
ATOM 1678 C C . SER A 1 207 ? -5.236 13.327 21.710 1.00 83.94 207 SER A C 1
ATOM 1680 O O . SER A 1 207 ? -5.260 12.098 21.733 1.00 83.94 207 SER A O 1
ATOM 1682 N N . ASP A 1 208 ? -5.728 14.064 22.710 1.00 82.94 208 ASP A N 1
ATOM 1683 C CA . ASP A 1 208 ? -6.439 13.502 23.873 1.00 82.94 208 ASP A CA 1
ATOM 1684 C C . ASP A 1 208 ? -7.939 13.261 23.581 1.00 82.94 208 ASP A C 1
ATOM 1686 O O . ASP A 1 208 ? -8.752 13.166 24.501 1.00 82.94 208 ASP A O 1
ATOM 1690 N N . THR A 1 209 ? -8.335 13.252 22.304 1.00 87.19 209 THR A N 1
ATOM 1691 C CA . THR A 1 209 ? -9.735 13.091 21.891 1.00 87.19 209 THR A CA 1
ATOM 1692 C C . THR A 1 209 ? -10.031 11.622 21.632 1.00 87.19 209 THR A C 1
ATOM 1694 O O . THR A 1 209 ? -9.400 10.995 20.782 1.00 87.19 209 THR A O 1
ATOM 1697 N N . ASP A 1 210 ? -11.019 11.088 22.344 1.00 86.56 210 ASP A N 1
ATOM 1698 C CA . ASP A 1 210 ? -11.523 9.742 22.102 1.00 86.56 210 ASP A CA 1
ATOM 1699 C C . ASP A 1 210 ? -12.488 9.731 20.918 1.00 86.56 210 ASP A C 1
ATOM 1701 O O . ASP A 1 210 ? -13.322 10.628 20.768 1.00 86.56 210 ASP A O 1
ATOM 1705 N N . PHE A 1 211 ? -12.410 8.678 20.107 1.00 88.94 211 PHE A N 1
ATOM 1706 C CA . PHE A 1 211 ? -13.423 8.428 19.093 1.00 88.94 211 PHE A CA 1
ATOM 1707 C C . PHE A 1 211 ? -14.741 7.985 19.747 1.00 88.94 211 PHE A C 1
ATOM 1709 O O . PHE A 1 211 ? -14.755 7.269 20.748 1.00 88.94 211 PHE A O 1
ATOM 1716 N N . GLN A 1 212 ? -15.853 8.377 19.139 1.00 88.00 212 GLN A N 1
ATOM 1717 C CA . GLN A 1 212 ? -17.209 7.938 19.474 1.00 88.00 212 GLN A CA 1
ATOM 1718 C C . GLN A 1 212 ? -17.708 6.909 18.458 1.00 88.00 212 GLN A C 1
ATOM 1720 O O . GLN A 1 212 ? -18.314 5.904 18.822 1.00 88.00 212 GLN A O 1
ATOM 1725 N N . GLU A 1 213 ? -17.390 7.129 17.184 1.00 89.62 213 GLU A N 1
ATOM 1726 C CA . GLU A 1 213 ? -17.695 6.226 16.080 1.00 89.62 213 GLU A CA 1
ATOM 1727 C C . GLU A 1 213 ? -16.515 6.218 15.109 1.00 89.62 213 GLU A C 1
ATOM 1729 O O . GLU A 1 213 ? -15.889 7.251 14.885 1.00 89.62 213 GLU A O 1
ATOM 1734 N N . ILE A 1 214 ? -16.195 5.045 14.560 1.00 91.38 214 ILE A N 1
ATOM 1735 C CA . ILE A 1 214 ? -15.274 4.882 13.433 1.00 91.38 214 ILE A CA 1
ATOM 1736 C C . ILE A 1 214 ? -15.752 3.731 12.554 1.00 91.38 214 ILE A C 1
ATOM 1738 O O . ILE A 1 214 ? -16.239 2.710 13.041 1.00 91.38 214 ILE A O 1
ATOM 1742 N N . THR A 1 215 ? -15.530 3.853 11.252 1.00 93.25 215 THR A N 1
ATOM 1743 C CA . THR A 1 215 ? -15.728 2.780 10.279 1.00 93.25 215 THR A CA 1
ATOM 1744 C C . THR A 1 215 ? -14.391 2.339 9.703 1.00 93.25 215 THR A C 1
ATOM 1746 O O . THR A 1 215 ? -13.576 3.156 9.271 1.00 93.25 215 THR A O 1
ATOM 1749 N N . LEU A 1 216 ? -14.177 1.024 9.656 1.00 93.69 216 LEU A N 1
ATOM 1750 C CA . LEU A 1 216 ? -13.021 0.410 9.011 1.00 93.69 216 LEU A CA 1
ATOM 1751 C C . LEU A 1 216 ? -13.459 -0.277 7.720 1.00 93.69 216 LEU A C 1
ATOM 1753 O O . LEU A 1 216 ? -14.345 -1.128 7.743 1.00 93.69 216 LEU A O 1
ATOM 1757 N N . ARG A 1 217 ? -12.799 0.032 6.600 1.00 92.94 217 ARG A N 1
ATOM 1758 C CA . ARG A 1 217 ? -12.940 -0.732 5.351 1.00 92.94 217 ARG A CA 1
ATOM 1759 C C . ARG A 1 217 ? -11.610 -1.360 4.968 1.00 92.94 217 ARG A C 1
ATOM 1761 O O . ARG A 1 217 ? -10.625 -0.663 4.719 1.00 92.94 217 ARG A O 1
ATOM 1768 N N . TYR A 1 218 ? -11.611 -2.688 4.912 1.00 92.62 218 TYR A N 1
ATOM 1769 C CA . TYR A 1 218 ? -10.441 -3.507 4.622 1.00 92.62 218 TYR A CA 1
ATOM 1770 C C . TYR A 1 218 ? -10.469 -4.023 3.181 1.00 92.62 218 TYR A C 1
ATOM 1772 O O . TYR A 1 218 ? -11.121 -5.017 2.878 1.00 92.62 218 TYR A O 1
ATOM 1780 N N . SER A 1 219 ? -9.716 -3.346 2.314 1.00 93.12 219 SER A N 1
ATOM 1781 C CA . SER A 1 219 ? -9.525 -3.655 0.893 1.00 93.12 219 SER A CA 1
ATOM 1782 C C . SER A 1 219 ? -10.828 -3.812 0.090 1.00 93.12 219 SER A C 1
ATOM 1784 O O . SER A 1 219 ? -11.923 -3.512 0.564 1.00 93.12 219 SER A O 1
ATOM 1786 N N . GLU A 1 220 ? -10.688 -4.209 -1.174 1.00 91.50 220 GLU A N 1
ATOM 1787 C CA . GLU A 1 220 ? -11.817 -4.567 -2.030 1.00 91.50 220 GLU A CA 1
ATOM 1788 C C . GLU A 1 220 ? -12.058 -6.083 -1.957 1.00 91.50 220 GLU A C 1
ATOM 1790 O O . GLU A 1 220 ? -11.083 -6.851 -1.980 1.00 91.50 220 GLU A O 1
ATOM 1795 N N . PRO A 1 221 ? -13.321 -6.550 -1.900 1.00 90.12 221 PRO A N 1
ATOM 1796 C CA . PRO A 1 221 ? -13.640 -7.971 -1.771 1.00 90.12 221 PRO A CA 1
ATOM 1797 C C . PRO A 1 221 ? -12.985 -8.849 -2.840 1.00 90.12 221 PRO A C 1
ATOM 1799 O O . PRO A 1 221 ? -12.587 -9.975 -2.558 1.00 90.12 221 PRO A O 1
ATOM 1802 N N . GLU A 1 222 ? -12.842 -8.349 -4.065 1.00 91.75 222 GLU A N 1
ATOM 1803 C CA . GLU A 1 222 ? -12.215 -9.054 -5.180 1.00 91.75 222 GLU A CA 1
ATOM 1804 C C . GLU A 1 222 ? -10.735 -9.356 -4.904 1.00 91.75 222 GLU A C 1
ATOM 1806 O O . GLU A 1 222 ? -10.259 -10.449 -5.212 1.00 91.75 222 GLU A O 1
ATOM 1811 N N . LEU A 1 223 ? -10.016 -8.430 -4.261 1.00 90.69 223 LEU A N 1
ATOM 1812 C CA . LEU A 1 223 ? -8.603 -8.594 -3.904 1.00 90.69 223 LEU A CA 1
ATOM 1813 C C . LEU A 1 223 ? -8.412 -9.510 -2.690 1.00 90.69 223 LEU A C 1
ATOM 1815 O O . LEU A 1 223 ? -7.412 -10.235 -2.626 1.00 90.69 223 LEU A O 1
ATOM 1819 N N . VAL A 1 224 ? -9.348 -9.476 -1.740 1.00 89.31 224 VAL A N 1
ATOM 1820 C CA . VAL A 1 224 ? -9.370 -10.353 -0.556 1.00 89.31 224 VAL A CA 1
ATOM 1821 C C . VAL A 1 224 ? -9.681 -11.788 -0.976 1.00 89.31 224 VAL A C 1
ATOM 1823 O O . VAL A 1 224 ? -8.903 -12.704 -0.724 1.00 89.31 224 VAL A O 1
ATOM 1826 N N . ASN A 1 225 ? -10.780 -11.986 -1.705 1.00 85.38 225 ASN A N 1
ATOM 1827 C CA . ASN A 1 225 ? -11.256 -13.310 -2.099 1.00 85.38 225 ASN A CA 1
ATOM 1828 C C . ASN A 1 225 ? -10.304 -14.014 -3.069 1.00 85.38 225 ASN A C 1
ATOM 1830 O O . ASN A 1 225 ? -10.173 -15.237 -3.026 1.00 85.38 225 ASN A O 1
ATOM 1834 N N . TYR A 1 226 ? -9.649 -13.263 -3.958 1.00 77.81 226 TYR A N 1
ATOM 1835 C CA . TYR A 1 226 ? -8.781 -13.864 -4.964 1.00 77.81 226 TYR A CA 1
ATOM 1836 C C . TYR A 1 226 ? -7.458 -14.382 -4.393 1.00 77.81 226 TYR A C 1
ATOM 1838 O O . TYR A 1 226 ? -6.933 -15.377 -4.891 1.00 77.81 226 TYR A O 1
ATOM 1846 N N . SER A 1 227 ? -6.895 -13.734 -3.368 1.00 71.38 227 SER A N 1
ATOM 1847 C CA . SER A 1 227 ? -5.569 -14.120 -2.870 1.00 71.38 227 SER A CA 1
ATOM 1848 C C . SER A 1 227 ? -5.540 -15.541 -2.299 1.00 71.38 227 SER A C 1
ATOM 1850 O O . SER A 1 227 ? -4.485 -16.177 -2.269 1.00 71.38 227 SER A O 1
ATOM 1852 N N . GLY A 1 228 ? -6.698 -16.051 -1.858 1.00 73.81 228 GLY A N 1
ATOM 1853 C CA . GLY A 1 228 ? -6.824 -17.357 -1.216 1.00 73.81 228 GLY A CA 1
ATOM 1854 C C . GLY A 1 228 ? -6.066 -17.444 0.112 1.00 73.81 228 GLY A C 1
ATOM 1855 O O . GLY A 1 228 ? -5.882 -18.543 0.641 1.00 73.81 228 GLY A O 1
ATOM 1856 N N . TRP A 1 229 ? -5.595 -16.312 0.641 1.00 81.44 229 TRP A N 1
ATOM 1857 C CA . TRP A 1 229 ? -4.916 -16.252 1.925 1.00 81.44 229 TRP A CA 1
ATOM 1858 C C . TRP A 1 229 ? -5.934 -16.297 3.054 1.00 81.44 229 TRP A C 1
ATOM 1860 O O . TRP A 1 229 ? -6.992 -15.676 2.987 1.00 81.44 229 TRP A O 1
ATOM 1870 N N . ASN A 1 230 ? -5.583 -17.008 4.124 1.00 83.06 230 ASN A N 1
ATOM 1871 C CA . ASN A 1 230 ? -6.286 -16.867 5.391 1.00 83.06 230 ASN A CA 1
ATOM 1872 C C . ASN A 1 230 ? -5.780 -15.596 6.084 1.00 83.06 230 ASN A C 1
ATOM 1874 O O . ASN A 1 230 ? -4.908 -15.652 6.957 1.00 83.06 230 ASN A O 1
ATOM 1878 N N . GLU A 1 231 ? -6.242 -14.449 5.596 1.00 90.25 231 GLU A N 1
ATOM 1879 C CA . GLU A 1 231 ? -5.828 -13.143 6.089 1.00 90.25 231 GLU A CA 1
ATOM 1880 C C . GLU A 1 231 ? -6.750 -12.621 7.191 1.00 90.25 231 GLU A C 1
ATOM 1882 O O . GLU A 1 231 ? -7.934 -12.936 7.257 1.00 90.25 231 GLU A O 1
ATOM 1887 N N . TRP A 1 232 ? -6.171 -11.830 8.087 1.00 91.25 232 TRP A N 1
ATOM 1888 C CA . TRP A 1 232 ? -6.856 -11.197 9.207 1.00 91.25 232 TRP A CA 1
ATOM 1889 C C . TRP A 1 232 ? -6.152 -9.881 9.530 1.00 91.25 232 TRP A C 1
ATOM 1891 O O . TRP A 1 232 ? -4.992 -9.684 9.163 1.00 91.25 232 TRP A O 1
ATOM 1901 N N . LEU A 1 233 ? -6.834 -8.985 10.231 1.00 93.44 233 LEU A N 1
ATOM 1902 C CA . LEU A 1 233 ? -6.257 -7.748 10.742 1.00 93.44 233 LEU A CA 1
ATOM 1903 C C . LEU A 1 233 ? -6.651 -7.606 12.207 1.00 93.44 233 LEU A C 1
ATOM 1905 O O . LEU A 1 233 ? -7.834 -7.637 12.534 1.00 93.44 233 LEU A O 1
ATOM 1909 N N . GLY A 1 234 ? -5.661 -7.443 13.079 1.00 93.44 234 GLY A N 1
ATOM 1910 C CA . GLY A 1 234 ? -5.893 -7.048 14.459 1.00 93.44 234 GLY A CA 1
ATOM 1911 C C . GLY A 1 234 ? -5.693 -5.546 14.602 1.00 93.44 234 GLY A C 1
ATOM 1912 O O . GLY A 1 234 ? -4.627 -5.039 14.258 1.00 93.44 234 GLY A O 1
ATOM 1913 N N . ALA A 1 235 ? -6.688 -4.841 15.130 1.00 92.69 235 ALA A N 1
ATOM 1914 C CA . ALA A 1 235 ? -6.591 -3.420 15.436 1.00 92.69 235 ALA A CA 1
ATOM 1915 C C . ALA A 1 235 ? -6.994 -3.176 16.893 1.00 92.69 235 ALA A C 1
ATOM 1917 O O . ALA A 1 235 ? -7.980 -3.737 17.369 1.00 92.69 235 ALA A O 1
ATOM 1918 N N . SER A 1 236 ? -6.229 -2.349 17.598 1.00 91.38 236 SER A N 1
ATOM 1919 C CA . SER A 1 236 ? -6.598 -1.823 18.908 1.00 91.38 236 SER A CA 1
ATOM 1920 C C . SER A 1 236 ? -6.626 -0.304 18.868 1.00 91.38 236 SER A C 1
ATOM 1922 O O . SER A 1 236 ? -5.714 0.329 18.337 1.00 91.38 236 SER A O 1
ATOM 1924 N N . PHE A 1 237 ? -7.674 0.265 19.452 1.00 89.44 237 PHE A N 1
ATOM 1925 C CA . PHE A 1 237 ? -7.857 1.702 19.595 1.00 89.44 237 PHE A CA 1
ATOM 1926 C C 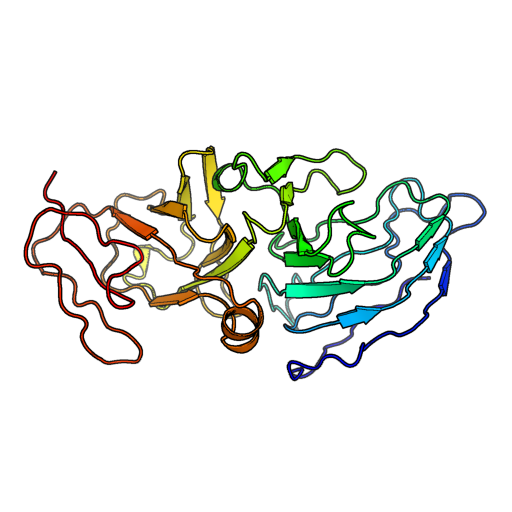. PHE A 1 237 ? -7.774 2.042 21.076 1.00 89.44 237 PHE A C 1
ATOM 1928 O O . PHE A 1 237 ? -8.296 1.308 21.914 1.00 89.44 237 PHE A O 1
ATOM 1935 N N . THR A 1 238 ? -7.048 3.108 21.407 1.00 82.31 238 THR A N 1
ATOM 1936 C CA . THR A 1 238 ? -6.980 3.591 22.794 1.00 82.31 238 THR A CA 1
ATOM 1937 C C . THR A 1 238 ? -8.094 4.601 23.011 1.00 82.31 238 THR A C 1
ATOM 1939 O O . THR A 1 238 ? -8.335 5.419 22.131 1.00 82.31 238 THR A O 1
ATOM 1942 N N . TYR A 1 239 ? -8.739 4.528 24.169 1.00 79.69 239 TYR A N 1
ATOM 1943 C CA . TYR A 1 239 ? -9.729 5.490 24.634 1.00 79.69 239 TYR A CA 1
ATOM 1944 C C . TYR A 1 239 ? -9.475 5.784 26.120 1.00 79.69 239 TYR A C 1
ATOM 1946 O O . TYR A 1 239 ? -8.963 4.928 26.849 1.00 79.69 239 TYR A O 1
ATOM 1954 N N . ILE A 1 240 ? -9.799 6.992 26.566 1.00 77.44 240 ILE A N 1
ATOM 1955 C CA . ILE A 1 240 ? -9.679 7.455 27.951 1.00 77.44 240 ILE A CA 1
ATOM 1956 C C . ILE A 1 240 ? -11.000 7.229 28.697 1.00 77.44 240 ILE A C 1
ATOM 1958 O O . ILE A 1 240 ? -10.994 6.833 29.866 1.00 77.44 240 ILE A O 1
ATOM 1962 N N . ASP A 1 241 ? -12.134 7.450 28.034 1.00 71.94 241 ASP A N 1
ATOM 1963 C CA . ASP A 1 241 ? -13.469 7.331 28.609 1.00 71.94 241 ASP A CA 1
ATOM 1964 C C . ASP A 1 241 ? -14.261 6.167 27.999 1.00 71.94 241 ASP A C 1
ATOM 1966 O O . ASP A 1 241 ? -14.674 6.197 26.846 1.00 71.94 241 ASP A O 1
ATOM 1970 N N . TYR A 1 242 ? -14.499 5.131 28.804 1.00 64.75 242 TYR A N 1
ATOM 1971 C CA . TYR A 1 242 ? -15.225 3.915 28.416 1.00 64.75 242 TYR A CA 1
ATOM 1972 C C . TYR A 1 242 ? -16.652 3.868 28.965 1.00 64.75 242 TYR A C 1
ATOM 1974 O O . TYR A 1 242 ? -17.261 2.797 29.025 1.00 64.75 242 TYR A O 1
ATOM 1982 N N . ARG A 1 243 ? -17.185 5.005 29.442 1.00 55.47 243 ARG A N 1
ATOM 1983 C CA . ARG A 1 243 ? -18.489 5.057 30.125 1.00 55.47 243 ARG A CA 1
ATOM 1984 C C . ARG A 1 243 ? -19.639 4.474 29.297 1.00 55.47 243 ARG A C 1
ATOM 1986 O O . ARG A 1 243 ? -20.636 4.067 29.896 1.00 55.47 243 ARG A O 1
ATOM 1993 N N . GLU A 1 244 ? -19.479 4.354 27.979 1.00 55.25 244 GLU A N 1
ATOM 1994 C CA . GLU A 1 244 ? -20.373 3.601 27.102 1.00 55.25 244 GLU A CA 1
ATOM 1995 C C . GLU A 1 244 ? -19.607 2.483 26.374 1.00 55.25 244 GLU A C 1
ATOM 1997 O O . GLU A 1 244 ? -18.486 2.660 25.908 1.00 55.25 244 GLU A O 1
ATOM 2002 N N . HIS A 1 245 ? -20.199 1.289 26.326 1.00 64.88 245 HIS A N 1
ATOM 2003 C CA . HIS A 1 245 ? -19.636 0.151 25.605 1.00 64.88 245 HIS A CA 1
ATOM 2004 C C . HIS A 1 245 ? -19.672 0.432 24.100 1.00 64.88 245 HIS A C 1
ATOM 2006 O O . HIS A 1 245 ? -20.692 0.877 23.578 1.00 64.88 245 HIS A O 1
ATOM 2012 N N . PHE A 1 246 ? -18.592 0.119 23.384 1.00 75.62 246 PHE A N 1
ATOM 2013 C CA . PHE A 1 246 ? -18.598 0.225 21.928 1.00 75.62 246 PHE A CA 1
ATOM 2014 C C . PHE A 1 246 ? -19.411 -0.917 21.318 1.00 75.62 246 PHE A C 1
ATOM 2016 O O . PHE A 1 246 ? -19.145 -2.098 21.561 1.00 75.62 246 PHE A O 1
ATOM 2023 N N . LEU A 1 247 ? -20.388 -0.562 20.489 1.00 84.25 247 LEU A N 1
ATOM 2024 C CA . LEU A 1 247 ? -21.069 -1.508 19.621 1.00 84.25 247 LEU A CA 1
ATOM 2025 C C . LEU A 1 247 ? -20.184 -1.777 18.402 1.00 84.25 247 LEU A C 1
ATOM 2027 O O . LEU A 1 247 ? -19.907 -0.869 17.623 1.00 84.25 247 LEU A O 1
ATOM 2031 N N . VAL A 1 248 ? -19.779 -3.029 18.198 1.00 86.50 248 VAL A N 1
ATOM 2032 C CA . VAL A 1 248 ? -19.103 -3.425 16.957 1.00 86.50 248 VAL A CA 1
ATOM 2033 C C . VAL A 1 248 ? -20.132 -3.999 16.001 1.00 86.50 248 VAL A C 1
ATOM 2035 O O . VAL A 1 248 ? -20.853 -4.937 16.343 1.00 86.50 248 VAL A O 1
ATOM 2038 N N . THR A 1 249 ? -20.199 -3.449 14.790 1.00 88.94 249 THR A N 1
ATOM 2039 C CA . THR A 1 249 ? -21.049 -3.977 13.722 1.00 88.94 249 THR A CA 1
ATOM 2040 C C . THR A 1 249 ? -20.215 -4.373 12.510 1.00 88.94 249 THR A C 1
ATOM 2042 O O . THR A 1 249 ? -19.160 -3.800 12.252 1.00 88.94 249 THR A O 1
ATOM 2045 N N . ASN A 1 250 ? -20.686 -5.369 11.768 1.00 88.88 250 ASN A N 1
ATOM 2046 C CA . ASN A 1 250 ? -20.171 -5.730 10.456 1.00 88.88 250 ASN A CA 1
ATOM 2047 C C . ASN A 1 250 ? -21.334 -5.715 9.461 1.00 88.88 250 ASN A C 1
ATOM 2049 O O . ASN A 1 250 ? -22.327 -6.415 9.672 1.00 88.88 250 ASN A O 1
ATOM 2053 N N . ASP A 1 251 ? -21.239 -4.890 8.417 1.00 86.31 251 ASP A N 1
ATOM 2054 C CA . ASP A 1 251 ? -22.317 -4.649 7.447 1.00 86.31 251 ASP A CA 1
ATOM 2055 C C . ASP A 1 251 ? -23.682 -4.369 8.115 1.00 86.31 251 ASP A C 1
ATOM 2057 O O . ASP A 1 251 ? -24.728 -4.887 7.718 1.00 86.31 251 ASP A O 1
ATOM 2061 N N . GLY A 1 252 ? -23.667 -3.570 9.191 1.00 84.94 252 GLY A N 1
ATOM 2062 C CA . GLY A 1 252 ? -24.857 -3.188 9.962 1.00 84.94 252 GLY A CA 1
ATOM 2063 C C . GLY A 1 252 ? -25.393 -4.264 10.913 1.00 84.94 252 GLY A C 1
ATOM 2064 O O . GLY A 1 252 ? -26.410 -4.049 11.574 1.00 84.94 252 GLY A O 1
ATOM 2065 N N . ARG A 1 253 ? -24.732 -5.421 11.015 1.00 87.62 253 ARG A N 1
ATOM 2066 C CA . ARG A 1 253 ? -25.072 -6.474 11.975 1.00 87.62 253 ARG A CA 1
ATOM 2067 C C . ARG A 1 253 ? -24.170 -6.394 13.198 1.00 87.62 253 ARG A C 1
ATOM 2069 O O . ARG A 1 253 ? -22.955 -6.446 13.063 1.00 87.62 253 ARG A O 1
ATOM 2076 N N . GLU A 1 254 ? -24.765 -6.340 14.385 1.00 88.31 254 GLU A N 1
ATOM 2077 C CA . GLU A 1 254 ? -24.032 -6.416 15.652 1.00 88.31 254 GLU A CA 1
ATOM 2078 C C . GLU A 1 254 ? -23.204 -7.704 15.748 1.00 88.31 254 GLU A C 1
ATOM 2080 O O . GLU A 1 254 ? -23.695 -8.812 15.490 1.00 88.31 254 GLU A O 1
ATOM 2085 N N . MET A 1 255 ? -21.937 -7.532 16.118 1.00 86.81 255 MET A N 1
ATOM 2086 C CA . MET A 1 255 ? -20.980 -8.606 16.308 1.00 86.81 255 MET A CA 1
ATOM 2087 C C . MET A 1 255 ? -20.891 -8.979 17.787 1.00 86.81 255 MET A C 1
ATOM 2089 O O . MET A 1 255 ? -20.931 -8.107 18.655 1.00 86.81 255 MET A O 1
ATOM 2093 N N . PRO A 1 256 ? -20.764 -10.279 18.104 1.00 74.44 256 PRO A N 1
ATOM 2094 C CA . PRO A 1 256 ? -20.628 -10.706 19.483 1.00 74.44 256 PRO A CA 1
ATOM 2095 C C . PRO A 1 256 ? -19.311 -10.174 20.054 1.00 74.44 256 PRO A C 1
ATOM 2097 O O . PRO A 1 256 ? -18.231 -10.499 19.552 1.00 74.44 256 PRO A O 1
ATOM 2100 N N . MET A 1 257 ? -19.406 -9.407 21.139 1.00 73.38 257 MET A N 1
ATOM 2101 C CA . MET A 1 257 ? -18.247 -9.130 21.980 1.00 73.38 257 MET A CA 1
ATOM 2102 C C . MET A 1 257 ? -17.727 -10.447 22.561 1.00 73.38 257 MET A C 1
ATOM 2104 O O . MET A 1 257 ? -18.501 -11.287 23.035 1.00 73.38 257 MET A O 1
ATOM 2108 N N . SER A 1 258 ? -16.409 -10.629 22.539 1.00 63.41 258 SER A N 1
ATOM 2109 C CA . SER A 1 258 ? -15.766 -11.712 23.270 1.00 63.41 258 SER A CA 1
ATOM 2110 C C . SER A 1 258 ? -16.071 -11.525 24.755 1.00 63.41 258 SER A C 1
ATOM 2112 O O . SER A 1 258 ? -15.718 -10.514 25.355 1.00 63.41 258 SER A O 1
ATOM 2114 N N . LEU A 1 259 ? -16.761 -12.494 25.358 1.00 54.84 259 LEU A N 1
ATOM 2115 C CA . LEU A 1 259 ? -17.235 -12.440 26.749 1.00 54.84 259 LEU A CA 1
ATOM 2116 C C . LEU A 1 259 ? -16.105 -12.640 27.791 1.00 54.84 259 LEU A C 1
ATOM 2118 O O . LEU A 1 259 ? -16.372 -13.059 28.916 1.00 54.84 259 LEU A O 1
ATOM 2122 N N . GLY A 1 260 ? -14.839 -12.398 27.436 1.00 62.00 260 GLY A N 1
ATOM 2123 C CA . GLY A 1 260 ? -13.676 -12.624 28.301 1.00 62.00 260 GLY A CA 1
ATOM 2124 C C . GLY A 1 260 ? -12.496 -11.709 27.972 1.00 62.00 260 GLY A C 1
ATOM 2125 O O . GLY A 1 260 ? -12.592 -10.875 27.090 1.00 62.00 260 GLY A O 1
ATOM 2126 N N . THR A 1 261 ? -11.363 -11.878 28.661 1.00 63.12 261 THR A N 1
ATOM 2127 C CA . THR A 1 261 ? -10.175 -10.994 28.573 1.00 63.12 261 THR A CA 1
ATOM 2128 C C . THR A 1 261 ? -9.187 -11.350 27.456 1.00 63.12 261 THR A C 1
ATOM 2130 O O . THR A 1 261 ? -8.091 -10.796 27.394 1.00 63.12 261 THR A O 1
ATOM 2133 N N . ASN A 1 262 ? -9.496 -12.344 26.623 1.00 75.12 262 ASN A N 1
ATOM 2134 C CA . ASN A 1 262 ? -8.572 -12.786 25.581 1.00 75.12 262 ASN A CA 1
ATOM 2135 C C . ASN A 1 262 ? -8.747 -11.923 24.332 1.00 75.12 262 ASN A C 1
ATOM 2137 O O . ASN A 1 262 ? -9.875 -11.698 23.891 1.00 75.12 262 ASN A O 1
ATOM 2141 N N . LEU A 1 263 ? -7.626 -11.493 23.748 1.00 79.62 263 LEU A N 1
ATOM 2142 C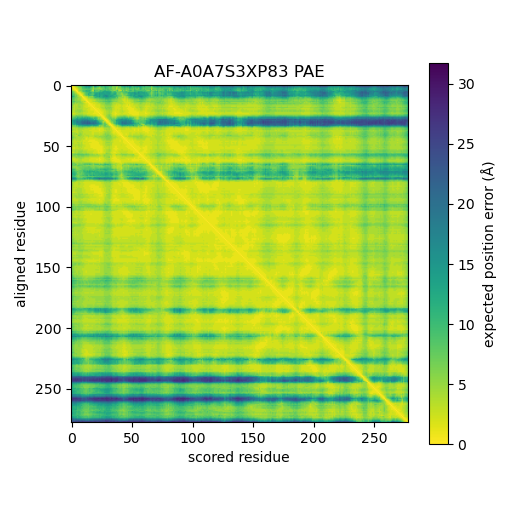 CA . LEU A 1 263 ? -7.619 -10.840 22.441 1.00 79.62 263 LEU A CA 1
ATOM 2143 C C . LEU A 1 263 ? -8.303 -11.738 21.394 1.00 79.62 263 LEU A C 1
ATOM 2145 O O . LEU A 1 263 ? -8.082 -12.955 21.430 1.00 79.62 263 LEU A O 1
ATOM 2149 N N . PRO A 1 264 ? -9.086 -11.157 20.464 1.00 84.38 264 PRO A N 1
ATOM 2150 C CA . PRO A 1 264 ? -9.650 -11.885 19.339 1.00 84.38 264 PRO A CA 1
ATOM 2151 C C . PRO A 1 264 ? -8.571 -12.658 18.582 1.00 84.38 264 PRO A C 1
ATOM 2153 O O . PRO A 1 264 ? -7.469 -12.163 18.341 1.00 84.38 264 PRO A O 1
ATOM 2156 N N . SER A 1 265 ? -8.899 -13.888 18.222 1.00 84.56 265 SER A N 1
ATOM 2157 C CA . SER A 1 265 ? -8.064 -14.789 17.443 1.00 84.56 265 SER A CA 1
ATOM 2158 C C . SER A 1 265 ? -8.388 -14.663 15.953 1.00 84.56 265 SER A C 1
ATOM 2160 O O . SER A 1 265 ? -9.542 -14.433 15.599 1.00 84.56 265 SER A O 1
ATOM 2162 N N . PRO A 1 266 ? -7.432 -14.935 15.047 1.00 86.50 266 PRO A N 1
ATOM 2163 C CA . PRO A 1 266 ? -7.694 -15.027 13.607 1.00 86.50 266 PRO A CA 1
ATOM 2164 C C . PRO A 1 266 ? -8.800 -16.009 13.189 1.00 86.50 266 PRO A C 1
ATOM 2166 O O . PRO A 1 266 ? -9.264 -15.956 12.057 1.00 86.50 266 PRO A O 1
ATOM 2169 N N . ASN A 1 267 ? -9.177 -16.941 14.068 1.00 85.75 267 ASN A N 1
ATOM 2170 C CA . ASN A 1 267 ? -10.243 -17.912 13.811 1.00 85.75 267 ASN A CA 1
ATOM 2171 C C . ASN A 1 267 ? -11.619 -17.457 14.325 1.00 85.75 267 ASN A C 1
ATOM 2173 O O . ASN A 1 267 ? -12.600 -18.177 14.130 1.00 85.75 267 ASN A O 1
ATOM 2177 N N . ASP A 1 268 ? -11.689 -16.317 15.012 1.00 85.19 268 ASP A N 1
ATOM 2178 C CA . ASP A 1 268 ? -12.948 -15.762 15.494 1.00 85.19 268 ASP A CA 1
ATOM 2179 C C . ASP A 1 268 ? -13.709 -15.080 14.341 1.00 85.19 268 ASP A C 1
ATOM 2181 O O . ASP A 1 268 ? -13.110 -14.713 13.325 1.00 85.19 268 ASP A O 1
ATOM 2185 N N . PRO A 1 269 ? -15.041 -14.919 14.449 1.00 84.25 269 PRO A N 1
ATOM 2186 C CA . PRO A 1 269 ? -15.811 -14.162 13.468 1.00 84.25 269 PRO A CA 1
ATOM 2187 C C . PRO A 1 269 ? -15.233 -12.759 13.220 1.00 84.25 269 PRO A C 1
ATOM 2189 O O . PRO A 1 269 ? -14.757 -12.092 14.136 1.00 84.25 269 PRO A O 1
ATOM 2192 N N . ILE A 1 270 ? -15.322 -12.275 11.977 1.00 85.75 270 ILE A N 1
ATOM 2193 C CA . ILE A 1 270 ? -14.935 -10.899 11.632 1.00 85.75 270 ILE A CA 1
ATOM 2194 C C . ILE A 1 270 ? -15.629 -9.889 12.555 1.00 85.75 270 ILE A C 1
ATOM 2196 O O . ILE A 1 270 ? -16.824 -9.996 12.804 1.00 85.75 270 ILE A O 1
ATOM 2200 N N . GLY A 1 271 ? -14.887 -8.913 13.074 1.00 83.88 271 GLY A N 1
ATOM 2201 C CA . GLY A 1 271 ? -15.428 -7.935 14.020 1.00 83.88 271 GLY A CA 1
ATOM 2202 C C . GLY A 1 271 ? -15.583 -8.455 15.452 1.00 83.88 271 GLY A C 1
ATOM 2203 O O . GLY A 1 271 ? -16.110 -7.734 16.295 1.00 83.88 271 GLY A O 1
ATOM 2204 N N . SER A 1 272 ? -15.115 -9.668 15.770 1.00 86.25 272 SER A N 1
ATOM 2205 C CA . SER A 1 272 ? -14.920 -10.062 17.166 1.00 86.25 272 SER A CA 1
ATOM 2206 C C . SER A 1 272 ? -13.987 -9.078 17.869 1.00 86.25 272 SER A C 1
ATOM 2208 O O . SER A 1 272 ? -12.915 -8.741 17.368 1.00 86.25 272 SER A O 1
ATOM 2210 N N . SER A 1 273 ? -14.409 -8.621 19.043 1.00 86.12 273 SER A N 1
ATOM 2211 C CA . SER A 1 273 ? -13.740 -7.575 19.812 1.00 86.12 273 SER A CA 1
ATOM 2212 C C . SER A 1 273 ? -13.663 -7.937 21.291 1.00 86.12 273 SER A C 1
ATOM 2214 O O . SER A 1 273 ? -14.398 -8.798 21.778 1.00 86.12 273 SER A O 1
ATOM 2216 N N . VAL A 1 274 ? -12.754 -7.281 22.008 1.00 85.00 274 VAL A N 1
ATOM 2217 C CA . VAL A 1 274 ? -12.650 -7.337 23.467 1.00 85.00 274 VAL A CA 1
ATOM 2218 C C . VAL A 1 274 ? -12.401 -5.931 23.995 1.00 85.00 274 VAL A C 1
ATOM 2220 O O . VAL A 1 274 ? -11.674 -5.160 23.369 1.00 85.00 274 VAL A O 1
ATOM 2223 N N . LEU A 1 275 ? -12.992 -5.616 25.143 1.00 79.56 275 LEU A N 1
ATOM 2224 C CA . LEU A 1 275 ? -12.659 -4.427 25.917 1.00 79.56 275 LEU A CA 1
ATOM 2225 C C . LEU A 1 275 ? -11.573 -4.820 26.931 1.00 79.56 275 LEU A C 1
ATOM 2227 O O . LEU A 1 275 ? -11.804 -5.700 27.761 1.00 79.56 275 LEU A O 1
ATOM 2231 N N . ASP A 1 276 ? -10.387 -4.220 26.838 1.00 74.19 276 ASP A N 1
ATOM 2232 C CA . ASP A 1 276 ? -9.282 -4.463 27.777 1.00 74.19 276 ASP A CA 1
ATOM 2233 C C . ASP A 1 276 ? -9.163 -3.266 28.727 1.00 74.19 276 ASP A C 1
ATOM 2235 O O . ASP A 1 276 ? -8.646 -2.212 28.357 1.00 74.19 276 ASP A O 1
ATOM 2239 N N . GLU A 1 277 ? -9.684 -3.422 29.945 1.00 64.38 277 GLU A N 1
ATOM 2240 C CA . GLU A 1 277 ? -9.513 -2.461 31.037 1.00 64.38 277 GLU A CA 1
ATOM 2241 C C . GLU A 1 277 ? -8.097 -2.616 31.616 1.00 64.38 277 GLU A C 1
ATOM 2243 O O . GLU A 1 277 ? -7.870 -3.389 32.551 1.00 64.38 277 GLU A O 1
ATOM 2248 N N . LYS A 1 278 ? -7.122 -1.919 31.026 1.00 54.97 278 LYS A N 1
ATOM 2249 C CA . LYS A 1 278 ? -5.773 -1.782 31.593 1.00 54.97 278 LYS A CA 1
ATOM 2250 C C . LYS A 1 278 ? -5.600 -0.491 32.372 1.00 54.97 278 LYS A C 1
ATOM 2252 O O . LYS A 1 278 ? -6.005 0.567 31.848 1.00 54.97 278 LYS A O 1
#

Secondary structure (DSSP, 8-state):
--B--S--------SS-SEES-EEE--TTS--TT-EEEEPPSSTT-EEES-EEEEE-TT-EEEE--TTTT-SSS------EEEEES-EEEEES-SEE--TT---EEEESSSTTTSSTTEEEE---GGG--TTEEE--GGGTT-EEE-TTS-EEEEEEEEEESGGGTTPPEEEE-SS-EEEE--BSSSSSEEEEEEESSEEEEEEESSSPPPSEEEEEES-HHHHHHH-----EEEEE--S--SSPPPPEETTEEPPBPSSSSPPPTTSPTT-B-----

pLDDT: mean 88.25, std 10.23, range [54.81, 98.62]

InterPro domains:
  IPR036412 HAD-like superfamily [SSF56784] (102-261)
  IPR052387 Fibrocystin [PTHR46769] (28-254)

Sequence (278 aa):
VGTFWIKLEKEDFLWDPHYLNGLFVGSLDGSATGRIGLWGPQDEFYYGSGLTFVNYTGSASALAGCNNCASFEHKNQGGQTYRYDRLKFVNVDRRYRWMWPYKDIVWDLDGTLTGTPNGTVTPYYAFNEFPGCSKQGFLYDNGLICNASYFPRRLQVYGVEPEELDFQDMVITSTAGNDTIPMEDKEFYGWLVPIVHSQYYKMGWDSDTDFQEITLRYSEPELVNYSGWNEWLGASFTYIDYREHFLVTNDGREMPMSLGTNLPSPNDPIGSSVLDEK

Organism: Heterosigma akashiwo (NCBI:txid2829)